Protein AF-A0A9R1FWU2-F1 (afdb_monomer_lite)

Foldseek 3Di:
DDDDDDDDDDDDDDPPPPPPPPPPPLPLDDDQPDPDDPVSLVVNLVSQLVNLVLALCCLQDDPVLSVVLSVLLVQCVDPVNNDDDDVQKDWDDPVRLVVLLVVDRDHLCSVVNVVCVSHADHCNLVVLQVVLVVVLPADDPPCSVSQNSNQSSCCSPRSTHMGGVLVVDPPNDSPPPPPPPPVVVPPVPPDD

pLDDT: mean 72.84, std 20.31, range [34.91, 95.44]

Organism: Triticum aestivum (NCBI:txid4565)

Structure (mmCIF, N/CA/C/O backbone):
data_AF-A0A9R1FWU2-F1
#
_entry.id   AF-A0A9R1FWU2-F1
#
loop_
_atom_site.group_PDB
_atom_site.id
_atom_site.type_symbol
_atom_site.label_atom_id
_atom_site.label_alt_id
_atom_site.label_comp_id
_atom_site.label_asym_id
_atom_site.label_entity_id
_atom_site.label_seq_id
_atom_site.pdbx_PDB_ins_code
_atom_site.Cartn_x
_atom_site.Cartn_y
_atom_site.Cartn_z
_atom_site.occupancy
_atom_site.B_iso_or_equiv
_atom_site.auth_seq_id
_atom_site.auth_comp_id
_atom_site.auth_asym_id
_atom_site.auth_atom_id
_atom_site.pdbx_PDB_model_num
ATOM 1 N N . MET A 1 1 ? 31.701 76.522 -10.403 1.00 39.47 1 MET A N 1
ATOM 2 C CA . MET A 1 1 ? 30.838 75.448 -10.940 1.00 39.47 1 MET A CA 1
ATOM 3 C C . MET A 1 1 ? 30.949 74.309 -9.927 1.00 39.47 1 MET A C 1
ATOM 5 O O . MET A 1 1 ? 32.019 73.732 -9.852 1.00 39.47 1 MET A O 1
ATOM 9 N N . SER A 1 2 ? 30.085 74.158 -8.912 1.00 37.25 2 SER A N 1
ATOM 10 C CA . SER A 1 2 ? 28.625 73.887 -8.937 1.00 37.25 2 SER A CA 1
ATOM 11 C C . SER A 1 2 ? 28.313 72.702 -9.858 1.00 37.25 2 SER A C 1
ATOM 13 O O . SER A 1 2 ? 28.763 72.739 -10.992 1.00 37.25 2 SER A O 1
ATOM 15 N N . ALA A 1 3 ? 27.545 71.670 -9.516 1.00 36.34 3 ALA A N 1
ATOM 16 C CA . ALA A 1 3 ? 26.828 71.276 -8.307 1.00 36.34 3 ALA A CA 1
ATOM 17 C C . ALA A 1 3 ? 26.423 69.790 -8.463 1.00 36.34 3 ALA A C 1
ATOM 19 O O . ALA A 1 3 ? 26.610 69.193 -9.520 1.00 36.34 3 ALA A O 1
ATOM 20 N N . ALA A 1 4 ? 25.868 69.237 -7.388 1.00 44.66 4 ALA A N 1
ATOM 21 C CA . ALA A 1 4 ? 25.348 67.887 -7.222 1.00 44.66 4 ALA A CA 1
ATOM 22 C C . ALA A 1 4 ? 24.351 67.395 -8.290 1.00 44.66 4 ALA A C 1
ATOM 24 O O . ALA A 1 4 ? 23.556 68.165 -8.813 1.00 44.66 4 ALA A O 1
ATOM 25 N N . THR A 1 5 ? 24.336 66.076 -8.486 1.00 44.09 5 THR A N 1
ATOM 26 C CA . THR A 1 5 ? 23.192 65.208 -8.841 1.00 44.09 5 THR A CA 1
ATOM 27 C C . THR A 1 5 ? 23.650 63.797 -8.431 1.00 44.09 5 THR A C 1
ATOM 29 O O . THR A 1 5 ? 24.745 63.391 -8.790 1.00 44.09 5 THR A O 1
ATOM 32 N N . GLY A 1 6 ? 23.013 63.041 -7.542 1.00 39.34 6 GLY A N 1
ATOM 33 C CA . GLY A 1 6 ? 21.590 62.913 -7.280 1.00 39.34 6 GLY A CA 1
ATOM 34 C C . GLY A 1 6 ? 21.176 61.548 -7.815 1.00 39.34 6 GLY A C 1
ATOM 35 O O . GLY A 1 6 ? 20.658 61.481 -8.919 1.00 39.34 6 GLY A O 1
ATOM 36 N N . GLU A 1 7 ? 21.441 60.475 -7.067 1.00 37.94 7 GLU A N 1
ATOM 37 C CA . GLU A 1 7 ? 20.787 59.192 -7.327 1.00 37.94 7 GLU A CA 1
ATOM 38 C C . GLU A 1 7 ? 20.105 58.728 -6.041 1.00 37.94 7 GLU A C 1
ATOM 40 O O . GLU A 1 7 ? 20.725 58.511 -4.997 1.00 37.94 7 GLU A O 1
ATOM 45 N N . GLU A 1 8 ? 18.779 58.747 -6.122 1.00 40.03 8 GLU A N 1
ATOM 46 C CA . GLU A 1 8 ? 17.827 58.502 -5.056 1.00 40.03 8 GLU A CA 1
ATOM 47 C C . GLU A 1 8 ? 17.938 57.082 -4.507 1.00 40.03 8 GLU A C 1
ATOM 49 O O . GLU A 1 8 ? 17.968 56.091 -5.233 1.00 40.03 8 GLU A O 1
ATOM 54 N N . VAL A 1 9 ? 17.877 56.995 -3.181 1.00 51.31 9 VAL A N 1
ATOM 55 C CA . VAL A 1 9 ? 17.500 55.782 -2.461 1.00 51.31 9 VAL A CA 1
ATOM 56 C C . VAL A 1 9 ? 16.024 55.485 -2.766 1.00 51.31 9 VAL A C 1
ATOM 58 O O . VAL A 1 9 ? 15.171 56.293 -2.391 1.00 51.31 9 VAL A O 1
ATOM 61 N N . PRO A 1 10 ? 15.668 54.340 -3.379 1.00 47.94 10 PRO A N 1
ATOM 62 C CA . PRO A 1 10 ? 14.269 53.973 -3.528 1.00 47.94 10 PRO A CA 1
ATOM 63 C C . PRO A 1 10 ? 13.674 53.522 -2.176 1.00 47.94 10 PRO A C 1
ATOM 65 O O . PRO A 1 10 ? 14.359 52.912 -1.347 1.00 47.94 10 PRO A O 1
ATOM 68 N N . PRO A 1 11 ? 12.389 53.827 -1.923 1.00 43.44 11 PRO A N 1
ATOM 69 C CA . PRO A 1 11 ? 11.772 53.742 -0.605 1.00 43.44 11 PRO A CA 1
ATOM 70 C C . PRO A 1 11 ? 11.505 52.307 -0.133 1.00 43.44 11 PRO A C 1
ATOM 72 O O . PRO A 1 11 ? 11.314 51.374 -0.914 1.00 43.44 11 PRO A O 1
ATOM 75 N N . LYS A 1 12 ? 11.401 52.161 1.198 1.00 49.66 12 LYS A N 1
ATOM 76 C CA . LYS A 1 12 ? 10.838 50.990 1.887 1.00 49.66 12 LYS A CA 1
ATOM 77 C C . LYS A 1 12 ? 9.488 50.616 1.267 1.00 49.66 12 LYS A C 1
ATOM 79 O O . LYS A 1 12 ? 8.478 51.265 1.519 1.00 49.66 12 LYS A O 1
ATOM 84 N N . GL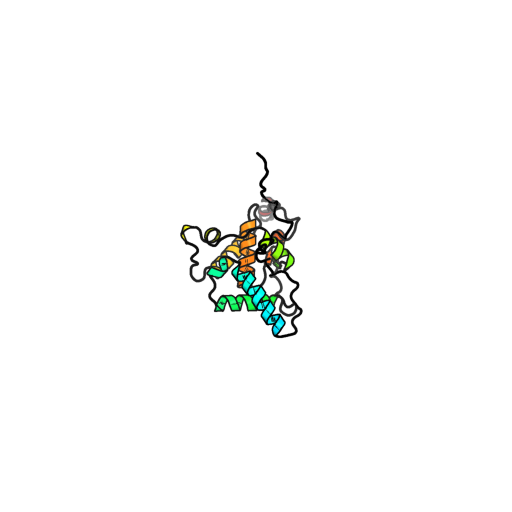Y A 1 13 ? 9.460 49.526 0.512 1.00 37.06 13 GLY A N 1
ATOM 85 C CA . GLY A 1 13 ? 8.238 49.016 -0.090 1.00 37.06 13 GLY A CA 1
ATOM 86 C C . GLY A 1 13 ? 8.378 47.541 -0.408 1.00 37.06 13 GLY A C 1
ATOM 87 O O . GLY A 1 13 ? 8.910 47.187 -1.448 1.00 37.06 13 GLY A O 1
ATOM 88 N N . LYS A 1 14 ? 7.921 46.703 0.531 1.00 42.34 14 LYS A N 1
ATOM 89 C CA . LYS A 1 14 ? 7.525 45.297 0.360 1.00 42.34 14 LYS A CA 1
ATOM 90 C C . LYS A 1 14 ? 8.314 44.563 -0.732 1.00 42.34 14 LYS A C 1
ATOM 92 O O . LYS A 1 14 ? 7.844 44.436 -1.862 1.00 42.34 14 LYS A O 1
ATOM 97 N N . ARG A 1 15 ? 9.461 43.972 -0.361 1.00 40.59 15 ARG A N 1
ATOM 98 C CA . ARG A 1 15 ? 9.894 42.747 -1.043 1.00 40.59 15 ARG A CA 1
ATOM 99 C C . ARG A 1 15 ? 8.690 41.818 -0.977 1.00 40.59 15 ARG A C 1
ATOM 101 O O . ARG A 1 15 ? 8.333 41.356 0.106 1.00 40.59 15 ARG A O 1
ATOM 108 N N . LYS A 1 16 ? 8.010 41.650 -2.114 1.00 40.75 16 LYS A N 1
ATOM 109 C CA . LYS A 1 16 ? 7.101 40.537 -2.328 1.00 40.75 16 LYS A CA 1
ATOM 110 C C . LYS A 1 16 ? 7.952 39.337 -1.962 1.00 40.75 16 LYS A C 1
ATOM 112 O O . LYS A 1 16 ? 8.930 39.057 -2.652 1.00 40.75 16 LYS A O 1
ATOM 117 N N . LEU A 1 17 ? 7.656 38.739 -0.809 1.00 36.62 17 LEU A N 1
ATOM 118 C CA . LEU A 1 17 ? 7.994 37.354 -0.564 1.00 36.62 17 LEU A CA 1
ATOM 119 C C . LEU A 1 17 ? 7.496 36.675 -1.830 1.00 36.62 17 LEU A C 1
ATOM 121 O O . LEU A 1 17 ? 6.286 36.631 -2.064 1.00 36.62 17 LEU A O 1
ATOM 125 N N . ALA A 1 18 ? 8.436 36.324 -2.715 1.00 36.53 18 ALA A N 1
ATOM 126 C CA . ALA A 1 18 ? 8.184 35.340 -3.742 1.00 36.53 18 ALA A CA 1
ATOM 127 C C . ALA A 1 18 ? 7.421 34.266 -2.998 1.00 36.53 18 ALA A C 1
ATOM 129 O O . ALA A 1 18 ? 7.902 33.847 -1.938 1.00 36.53 18 ALA A O 1
ATOM 130 N N . ALA A 1 19 ? 6.185 34.018 -3.447 1.00 40.22 19 ALA A N 1
ATOM 131 C CA . ALA A 1 19 ? 5.326 33.009 -2.874 1.00 40.22 19 ALA A CA 1
ATOM 132 C C . ALA A 1 19 ? 6.253 31.839 -2.600 1.00 40.22 19 ALA A C 1
ATOM 134 O O . ALA A 1 19 ? 6.863 31.302 -3.525 1.00 40.22 19 ALA A O 1
ATOM 135 N N . PHE A 1 20 ? 6.504 31.603 -1.312 1.00 34.91 20 PHE A N 1
ATOM 136 C CA . PHE A 1 20 ? 7.119 30.380 -0.879 1.00 34.91 20 PHE A CA 1
ATOM 137 C C . PHE A 1 20 ? 6.102 29.393 -1.408 1.00 34.91 20 PHE A C 1
ATOM 139 O O . PHE A 1 20 ? 4.992 29.333 -0.880 1.00 34.91 20 PHE A O 1
ATOM 146 N N . GLU A 1 21 ? 6.392 28.809 -2.573 1.00 36.84 21 GLU A N 1
ATOM 147 C CA . GLU A 1 21 ? 5.713 27.625 -3.041 1.00 36.84 21 GLU A CA 1
ATOM 148 C C . GLU A 1 21 ? 5.924 26.680 -1.876 1.00 36.84 21 GLU A C 1
ATOM 150 O O . GLU A 1 21 ? 7.005 26.114 -1.689 1.00 36.84 21 GLU A O 1
ATOM 155 N N . GLU A 1 22 ? 4.935 26.674 -0.978 1.00 36.47 22 GLU A N 1
ATOM 156 C CA . GLU A 1 22 ? 4.796 25.689 0.059 1.00 36.47 22 GLU A CA 1
ATOM 157 C C . GLU A 1 22 ? 4.821 24.401 -0.733 1.00 36.47 22 GLU A C 1
ATOM 159 O O . GLU A 1 22 ? 3.844 24.031 -1.386 1.00 36.47 22 GLU A O 1
ATOM 164 N N . LYS A 1 23 ? 6.002 23.772 -0.748 1.00 35.00 23 LYS A N 1
ATOM 165 C CA . LYS A 1 23 ? 6.176 22.387 -1.153 1.00 35.00 23 LYS A CA 1
ATOM 166 C C . LYS A 1 23 ? 4.949 21.671 -0.610 1.00 35.00 23 LYS A C 1
ATOM 168 O O . LYS A 1 23 ? 4.710 21.843 0.591 1.00 35.00 23 LYS A O 1
ATOM 173 N N . PRO A 1 24 ? 4.162 20.973 -1.447 1.00 39.34 24 PRO A N 1
ATOM 174 C CA . PRO A 1 24 ? 2.887 20.425 -1.022 1.00 39.34 24 PRO A CA 1
ATOM 175 C C . PRO A 1 24 ? 3.131 19.667 0.274 1.00 39.34 24 PRO A C 1
ATOM 177 O O . PRO A 1 24 ? 3.841 18.660 0.301 1.00 39.34 24 PRO A O 1
ATOM 180 N N . ARG A 1 25 ? 2.642 20.232 1.384 1.00 41.50 25 ARG A N 1
ATOM 181 C CA . ARG A 1 25 ? 2.679 19.553 2.668 1.00 41.50 25 ARG A CA 1
ATOM 182 C C . ARG A 1 25 ? 1.903 18.275 2.416 1.00 41.50 25 ARG A C 1
ATOM 184 O O . ARG A 1 25 ? 0.790 18.307 1.904 1.00 41.50 25 ARG A O 1
ATOM 191 N N . TRP A 1 26 ? 2.538 17.142 2.661 1.00 37.50 26 TRP A N 1
ATOM 192 C CA . TRP A 1 26 ? 1.954 15.834 2.421 1.00 37.50 26 TRP A CA 1
ATOM 193 C C . TRP A 1 26 ? 0.732 15.662 3.351 1.00 37.50 26 TRP A C 1
ATOM 195 O O . TRP A 1 26 ? 0.856 15.188 4.476 1.00 37.50 26 TRP A O 1
ATOM 205 N N . HIS A 1 27 ? -0.452 16.109 2.909 1.00 47.75 27 HIS A N 1
ATOM 206 C CA . HIS A 1 27 ? -1.698 16.228 3.691 1.00 47.75 27 HIS A CA 1
ATOM 207 C C . HIS A 1 27 ? -2.495 14.920 3.782 1.00 47.75 27 HIS A C 1
ATOM 209 O O . HIS A 1 27 ? -3.722 14.910 3.844 1.00 47.75 27 HIS A O 1
ATOM 215 N N . TRP A 1 28 ? -1.814 13.784 3.837 1.00 43.12 28 TRP A N 1
ATOM 216 C CA . TRP A 1 28 ? -2.465 12.522 4.191 1.00 43.12 28 TRP A CA 1
ATOM 217 C C . TRP A 1 28 ? -2.825 12.465 5.692 1.00 43.12 28 TRP A C 1
ATOM 219 O O . TRP A 1 28 ? -3.416 11.494 6.166 1.00 43.12 28 TRP A O 1
ATOM 229 N N . ALA A 1 29 ? -2.423 13.499 6.448 1.00 41.91 29 ALA A N 1
ATOM 230 C CA . ALA A 1 29 ? -2.260 13.463 7.888 1.00 41.91 29 ALA A CA 1
ATOM 231 C C . ALA A 1 29 ? -3.234 14.303 8.729 1.00 41.91 29 ALA A C 1
ATOM 233 O O . ALA A 1 29 ? -3.171 14.224 9.959 1.00 41.91 29 ALA A O 1
ATOM 234 N N . ASP A 1 30 ? -4.142 15.061 8.118 1.00 50.75 30 ASP A N 1
ATOM 235 C CA . ASP A 1 30 ? -5.214 15.677 8.902 1.00 50.75 30 ASP A CA 1
ATOM 236 C C . ASP A 1 30 ? -6.073 14.571 9.537 1.00 50.75 30 ASP A C 1
ATOM 238 O O . ASP A 1 30 ? -6.239 13.507 8.924 1.00 50.75 30 ASP A O 1
ATOM 242 N N . PRO A 1 31 ? -6.589 14.762 10.768 1.00 49.91 31 PRO A N 1
ATOM 243 C CA . PRO A 1 31 ? -7.548 13.827 11.335 1.00 49.91 31 PRO A CA 1
ATOM 244 C C . PRO A 1 31 ? -8.661 13.625 10.311 1.00 49.91 31 PRO A C 1
ATOM 246 O O . PRO A 1 31 ? -9.239 14.595 9.816 1.00 49.91 31 PRO A O 1
ATOM 249 N N . LEU A 1 32 ? -8.894 12.362 9.952 1.00 52.62 32 LEU A N 1
ATOM 250 C CA . LEU A 1 32 ? -9.936 12.003 9.005 1.00 52.62 32 LEU A CA 1
ATOM 251 C C . LEU A 1 32 ? -11.246 12.633 9.498 1.00 52.62 32 LEU A C 1
ATOM 253 O O . LEU A 1 32 ? -11.612 12.399 10.657 1.00 52.62 32 LEU A O 1
ATOM 257 N N . PRO A 1 33 ? -11.920 13.468 8.687 1.00 48.56 33 PRO A N 1
ATOM 258 C CA . PRO A 1 33 ? -13.223 13.982 9.071 1.00 48.56 33 PRO A CA 1
ATOM 259 C C . PRO A 1 33 ? -14.148 12.792 9.346 1.00 48.56 33 PRO A C 1
ATOM 261 O O . PRO A 1 33 ? -14.068 11.758 8.679 1.00 48.56 33 PRO A O 1
ATOM 264 N N . LYS A 1 34 ? -14.973 12.906 10.392 1.00 51.75 34 LYS A N 1
ATOM 265 C CA . LYS A 1 34 ? -15.926 11.852 10.759 1.00 51.75 34 LYS A CA 1
ATOM 266 C C . LYS A 1 34 ? -16.840 11.597 9.552 1.00 51.75 34 LYS A C 1
ATOM 268 O O . LYS A 1 34 ? -17.399 12.564 9.050 1.00 51.75 34 LYS A O 1
ATOM 273 N N . PRO A 1 35 ? -17.017 10.349 9.090 1.00 45.38 35 PRO A N 1
ATOM 274 C CA . PRO A 1 35 ? -17.835 10.085 7.914 1.00 45.38 35 PRO A CA 1
ATOM 275 C C . PRO A 1 35 ? -19.299 10.423 8.220 1.00 45.38 35 PRO A C 1
ATOM 277 O O . PRO A 1 35 ? -19.900 9.839 9.123 1.00 45.38 35 PRO A O 1
ATOM 280 N N . GLY A 1 36 ? -19.862 11.384 7.487 1.00 50.31 36 GLY A N 1
ATOM 281 C CA . GLY A 1 36 ? -21.256 11.796 7.673 1.00 50.31 36 GLY A CA 1
ATOM 282 C C . GLY A 1 36 ? -21.882 12.570 6.514 1.00 50.31 36 GLY A C 1
ATOM 283 O O . GLY A 1 36 ? -23.108 12.623 6.428 1.00 50.31 36 GLY A O 1
ATOM 284 N N . THR A 1 37 ? -21.092 13.128 5.590 1.00 53.41 37 THR A N 1
ATOM 285 C CA . THR A 1 37 ? -21.616 13.818 4.401 1.00 53.41 37 THR A CA 1
ATOM 286 C C . THR A 1 37 ? -20.838 13.450 3.132 1.00 53.41 37 THR A C 1
ATOM 288 O O . THR A 1 37 ? -19.621 13.294 3.151 1.00 53.41 37 THR A O 1
ATOM 291 N N . THR A 1 38 ? -21.528 13.325 1.990 1.00 60.53 38 THR A N 1
ATOM 292 C CA . THR A 1 38 ? -20.948 12.933 0.681 1.00 60.53 38 THR A CA 1
ATOM 293 C C . THR A 1 38 ? -19.766 13.802 0.229 1.00 60.53 38 THR A C 1
ATOM 295 O O . THR A 1 38 ? -18.950 13.370 -0.584 1.00 60.53 38 THR A O 1
ATOM 298 N N . THR A 1 39 ? -19.666 15.025 0.749 1.00 66.69 39 THR A N 1
ATOM 299 C CA . THR A 1 39 ? -18.580 15.970 0.465 1.00 66.69 39 THR A CA 1
ATOM 300 C C . THR A 1 39 ? -17.291 15.608 1.209 1.00 66.69 39 THR A C 1
ATOM 302 O O . THR A 1 39 ? -16.218 15.665 0.613 1.00 66.69 39 THR A O 1
ATOM 305 N N . GLU A 1 40 ? -17.379 15.169 2.468 1.00 71.62 40 GLU A N 1
ATOM 306 C CA . GLU A 1 40 ? -16.216 14.760 3.274 1.00 71.62 40 GLU A CA 1
ATOM 307 C C . GLU A 1 40 ? -15.559 13.498 2.708 1.00 71.62 40 GLU A C 1
ATOM 309 O O . GLU A 1 40 ? -14.336 13.436 2.592 1.00 71.62 40 GLU A O 1
ATOM 314 N N . ASP A 1 41 ? -16.362 12.531 2.259 1.00 74.12 41 ASP A N 1
ATOM 315 C CA . ASP A 1 41 ? -15.861 11.318 1.604 1.00 74.12 41 ASP A CA 1
ATOM 316 C C . ASP A 1 41 ? -15.154 11.643 0.277 1.00 74.12 41 ASP A C 1
ATOM 318 O O . ASP A 1 41 ? -14.127 11.047 -0.056 1.00 74.12 41 ASP A O 1
ATOM 322 N N . ALA A 1 42 ? -15.659 12.621 -0.481 1.00 84.62 42 ALA A N 1
ATOM 323 C CA . ALA A 1 42 ? -15.027 13.068 -1.719 1.00 84.62 42 ALA A CA 1
ATOM 324 C C . ALA A 1 42 ? -13.693 13.790 -1.461 1.00 84.62 42 ALA A C 1
ATOM 326 O O . ALA A 1 42 ? -12.724 13.591 -2.199 1.00 84.62 42 ALA A O 1
ATOM 327 N N . GLU A 1 43 ? -13.615 14.612 -0.413 1.00 88.12 43 GLU A N 1
ATOM 328 C CA . GLU A 1 43 ? -12.359 15.230 0.015 1.00 88.12 43 GLU A CA 1
ATOM 329 C C . GLU A 1 43 ? -11.354 14.193 0.510 1.00 88.12 43 GLU A C 1
ATOM 331 O O . GLU A 1 43 ? -10.181 14.248 0.135 1.00 88.12 43 GLU A O 1
ATOM 336 N N . LEU A 1 44 ? -11.809 13.217 1.295 1.00 85.31 44 LEU A N 1
ATOM 337 C CA . LEU A 1 44 ? -10.977 12.125 1.774 1.00 85.31 44 LEU A CA 1
ATOM 338 C C . LEU A 1 44 ? -10.400 11.314 0.608 1.00 85.31 44 LEU A C 1
ATOM 340 O O . LEU A 1 44 ? -9.188 11.109 0.541 1.00 85.31 44 LEU A O 1
ATOM 344 N N . ARG A 1 45 ? -11.238 10.932 -0.363 1.00 91.69 45 ARG A N 1
ATOM 345 C CA . ARG A 1 45 ? -10.793 10.263 -1.598 1.00 91.69 45 ARG A CA 1
ATOM 346 C C . ARG A 1 45 ? -9.704 11.055 -2.310 1.00 91.69 45 ARG A C 1
ATOM 348 O O . ARG A 1 45 ? -8.679 10.485 -2.675 1.00 91.69 45 ARG A O 1
ATOM 355 N N . LYS A 1 46 ? -9.890 12.370 -2.474 1.00 91.12 46 LYS A N 1
ATOM 356 C CA . LYS A 1 46 ? -8.887 13.244 -3.105 1.00 91.12 46 LYS A CA 1
ATOM 357 C C . LYS A 1 46 ? -7.568 13.253 -2.335 1.00 91.12 46 LYS A C 1
ATOM 359 O O . LYS A 1 46 ? -6.515 13.155 -2.961 1.00 91.12 46 LYS A O 1
ATOM 364 N N . ARG A 1 47 ? -7.611 13.337 -1.001 1.00 88.88 47 ARG A N 1
ATOM 365 C CA . ARG A 1 47 ? -6.406 13.327 -0.152 1.00 88.88 47 ARG A CA 1
ATOM 366 C C . ARG A 1 47 ? -5.664 11.996 -0.241 1.00 88.88 47 ARG A C 1
ATOM 368 O O . ARG A 1 47 ? -4.452 11.999 -0.433 1.00 88.88 47 ARG A O 1
ATOM 375 N N . ILE A 1 48 ? -6.380 10.872 -0.172 1.00 90.75 48 ILE A N 1
ATOM 376 C CA . ILE A 1 48 ? -5.787 9.533 -0.310 1.00 90.75 48 ILE A CA 1
ATOM 377 C C . ILE A 1 48 ? -5.166 9.372 -1.696 1.00 90.75 48 ILE A C 1
ATOM 379 O O . ILE A 1 48 ? -4.017 8.956 -1.803 1.00 90.75 48 ILE A O 1
ATOM 383 N N . LYS A 1 49 ? -5.884 9.761 -2.755 1.00 93.19 49 LYS A N 1
ATOM 384 C CA . LYS A 1 49 ? -5.371 9.698 -4.126 1.00 93.19 49 LYS A CA 1
ATOM 385 C C . LYS A 1 49 ? -4.089 10.508 -4.292 1.00 93.19 49 LYS A C 1
ATOM 387 O O . LYS A 1 49 ? -3.129 10.009 -4.865 1.00 93.19 49 LYS A O 1
ATOM 392 N N . ALA A 1 50 ? -4.050 11.733 -3.768 1.00 91.69 50 ALA A N 1
ATOM 393 C CA . ALA A 1 50 ? -2.855 12.571 -3.810 1.00 91.69 50 ALA A CA 1
ATOM 394 C C . ALA A 1 50 ? -1.677 11.943 -3.046 1.00 91.69 50 ALA A C 1
ATOM 396 O O . ALA A 1 50 ? -0.546 11.999 -3.518 1.00 91.69 50 ALA A O 1
ATOM 397 N N . ALA A 1 51 ? -1.942 11.314 -1.897 1.00 88.81 51 ALA A N 1
ATOM 398 C CA . ALA A 1 51 ? -0.921 10.615 -1.123 1.00 88.81 51 ALA A CA 1
ATOM 399 C C . ALA A 1 51 ? -0.365 9.397 -1.872 1.00 88.81 51 ALA A C 1
ATOM 401 O O . ALA A 1 51 ? 0.850 9.256 -1.983 1.00 88.81 51 ALA A O 1
ATOM 402 N N . LEU A 1 52 ? -1.244 8.563 -2.440 1.00 91.88 52 LEU A N 1
ATOM 403 C CA . LEU A 1 52 ? -0.844 7.402 -3.233 1.00 91.88 52 LEU A CA 1
ATOM 404 C C . LEU A 1 52 ? -0.054 7.820 -4.471 1.00 91.88 52 LEU A C 1
ATOM 406 O O . LEU A 1 52 ? 0.979 7.231 -4.744 1.00 91.88 52 LEU A O 1
ATOM 410 N N . LEU A 1 53 ? -0.458 8.871 -5.186 1.00 91.69 53 LEU A N 1
ATOM 411 C CA . LEU A 1 53 ? 0.311 9.385 -6.329 1.00 91.69 53 LEU A CA 1
ATOM 412 C C . LEU A 1 53 ? 1.716 9.885 -5.951 1.00 91.69 53 LEU A C 1
ATOM 414 O O . LEU A 1 53 ? 2.564 10.021 -6.826 1.00 91.69 53 LEU A O 1
ATOM 418 N N . GLY A 1 54 ? 1.973 10.134 -4.665 1.00 88.38 54 GLY A N 1
ATOM 419 C CA . GLY A 1 54 ? 3.309 10.390 -4.134 1.00 88.38 54 GLY A CA 1
ATOM 420 C C . GLY A 1 54 ? 4.214 9.164 -4.062 1.00 88.38 54 GLY A C 1
ATOM 421 O O . GLY A 1 54 ? 5.426 9.312 -3.930 1.00 88.38 54 GLY A O 1
ATOM 422 N N . PHE A 1 55 ? 3.638 7.965 -4.109 1.00 91.06 55 PHE A N 1
ATOM 423 C CA . PHE A 1 55 ? 4.378 6.715 -4.053 1.00 91.06 55 PHE A CA 1
ATOM 424 C C . PHE A 1 55 ? 4.914 6.374 -5.445 1.00 91.06 55 PHE A C 1
ATOM 426 O O . PHE A 1 55 ? 4.138 6.370 -6.405 1.00 91.06 55 PHE A O 1
ATOM 433 N N . PRO A 1 56 ? 6.208 6.043 -5.585 1.00 89.62 56 PRO A N 1
ATOM 434 C CA . PRO A 1 56 ? 6.759 5.606 -6.867 1.00 89.62 56 PRO A CA 1
ATOM 435 C C . PRO A 1 56 ? 6.045 4.354 -7.408 1.00 89.62 56 PRO A C 1
ATOM 437 O O . PRO A 1 56 ? 5.846 4.234 -8.615 1.00 89.62 56 PRO A O 1
ATOM 440 N N . GLU A 1 57 ? 5.577 3.462 -6.529 1.00 91.94 57 GLU A N 1
ATOM 441 C CA . GLU A 1 57 ? 4.864 2.229 -6.886 1.00 91.94 57 GLU A CA 1
ATOM 442 C C . GLU A 1 57 ? 3.512 2.492 -7.565 1.00 91.94 57 GLU A C 1
ATOM 444 O O . GLU A 1 57 ? 2.977 1.615 -8.243 1.00 91.94 57 GLU A O 1
ATOM 449 N N . SER A 1 58 ? 2.962 3.705 -7.447 1.00 89.50 58 SER A N 1
ATOM 450 C CA . SER A 1 58 ? 1.713 4.075 -8.118 1.00 89.50 58 SER A CA 1
ATOM 451 C C . SER A 1 58 ? 1.814 4.066 -9.638 1.00 89.50 58 SER A C 1
ATOM 453 O O . SER A 1 58 ? 0.790 3.913 -10.300 1.00 89.50 58 SER A O 1
ATOM 455 N N . GLY A 1 59 ? 3.025 4.148 -10.201 1.00 88.31 59 GLY A N 1
ATOM 456 C CA . GLY A 1 59 ? 3.251 3.939 -11.633 1.00 88.31 59 GLY A CA 1
ATOM 457 C C . GLY A 1 59 ? 2.899 2.524 -12.114 1.00 88.31 59 GLY A C 1
ATOM 458 O O . GLY A 1 59 ? 2.636 2.333 -13.298 1.00 88.31 59 GLY A O 1
ATOM 459 N N . ALA A 1 60 ? 2.840 1.540 -11.210 1.00 91.81 60 ALA A N 1
ATOM 460 C CA . ALA A 1 60 ? 2.435 0.169 -11.522 1.00 91.81 60 ALA A CA 1
ATOM 461 C C . ALA A 1 60 ? 0.911 -0.051 -11.480 1.00 91.81 60 ALA A C 1
ATOM 463 O O . ALA A 1 60 ? 0.440 -1.132 -11.840 1.00 91.81 60 ALA A O 1
ATOM 464 N N . LEU A 1 61 ? 0.138 0.930 -11.001 1.00 92.38 61 LEU A N 1
ATOM 465 C CA . LEU A 1 61 ? -1.313 0.826 -10.866 1.00 92.38 61 LEU A CA 1
ATOM 466 C C . LEU A 1 61 ? -2.014 1.358 -12.117 1.00 92.38 61 LEU A C 1
ATOM 468 O O . LEU A 1 61 ? -1.805 2.493 -12.540 1.00 92.38 61 LEU A O 1
ATOM 472 N N . SER A 1 62 ? -2.943 0.571 -12.659 1.00 93.00 62 SER A N 1
ATOM 473 C CA . SER A 1 62 ? -3.974 1.111 -13.552 1.00 93.00 62 SER A CA 1
ATOM 474 C C . SER A 1 62 ? -4.916 2.057 -12.795 1.00 93.00 62 SER A C 1
ATOM 476 O O . SER A 1 62 ? -5.015 2.017 -11.565 1.00 93.00 62 SER A O 1
ATOM 478 N N . ALA A 1 63 ? -5.669 2.881 -13.530 1.00 93.00 63 ALA A N 1
ATOM 479 C CA . ALA A 1 63 ? -6.654 3.784 -12.932 1.00 93.00 63 ALA A CA 1
ATOM 480 C C . ALA A 1 63 ? -7.689 3.035 -12.070 1.00 93.00 63 ALA A C 1
ATOM 482 O O . ALA A 1 63 ? -8.019 3.488 -10.978 1.00 93.00 63 ALA A O 1
ATOM 483 N N . GLU A 1 64 ? -8.144 1.862 -12.516 1.00 93.69 64 GLU A N 1
ATOM 484 C CA . GLU A 1 64 ? -9.076 1.018 -11.758 1.00 93.69 64 GLU A CA 1
ATOM 485 C C . GLU A 1 64 ? -8.441 0.488 -10.467 1.00 93.69 64 GLU A C 1
ATOM 487 O O . GLU A 1 64 ? -9.049 0.542 -9.399 1.00 93.69 64 GLU A O 1
ATOM 492 N N . GLN A 1 65 ? -7.191 0.023 -10.532 1.00 94.69 65 GLN A N 1
ATOM 493 C CA . GLN A 1 65 ? -6.480 -0.469 -9.350 1.00 94.69 65 GLN A CA 1
ATOM 494 C C . GLN A 1 65 ? -6.191 0.644 -8.336 1.00 94.69 65 GLN A C 1
ATOM 496 O O . GLN A 1 65 ? -6.215 0.381 -7.134 1.00 94.69 65 GLN A O 1
ATOM 501 N N . MET A 1 66 ? -5.959 1.875 -8.800 1.00 95.44 66 MET A N 1
ATOM 502 C CA . MET A 1 66 ? -5.819 3.050 -7.939 1.00 95.44 66 MET A CA 1
ATOM 503 C C . MET A 1 66 ? -7.114 3.336 -7.169 1.00 95.44 66 MET A C 1
ATOM 505 O O . MET A 1 66 ? -7.077 3.503 -5.952 1.00 95.44 66 MET A O 1
ATOM 509 N N . GLU A 1 67 ? -8.266 3.351 -7.844 1.00 95.06 67 GLU A N 1
ATOM 510 C CA . GLU A 1 67 ? -9.556 3.569 -7.173 1.00 95.06 67 GLU A CA 1
ATOM 511 C C . GLU A 1 67 ? -9.874 2.440 -6.178 1.00 95.06 67 GLU A C 1
ATOM 513 O O . GLU A 1 67 ? -10.304 2.711 -5.056 1.00 95.06 67 GLU A O 1
ATOM 518 N N . LEU A 1 68 ? -9.544 1.187 -6.514 1.00 95.25 68 LEU A N 1
ATOM 519 C CA . LEU A 1 68 ? -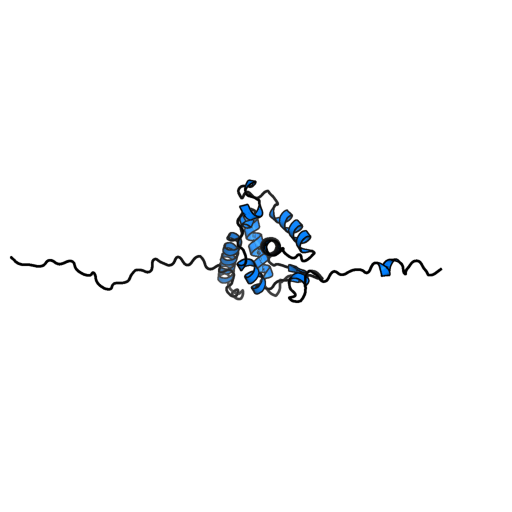9.663 0.062 -5.580 1.00 95.25 68 LEU A CA 1
ATOM 520 C C . LEU A 1 68 ? -8.760 0.214 -4.347 1.00 95.25 68 LEU A C 1
ATOM 522 O O . LEU A 1 68 ? -9.173 -0.138 -3.241 1.00 95.25 68 LEU A O 1
ATOM 526 N N . ALA A 1 69 ? -7.536 0.722 -4.506 1.00 95.25 69 ALA A N 1
ATOM 527 C CA . ALA A 1 69 ? -6.650 0.999 -3.376 1.00 95.25 69 ALA A CA 1
ATOM 528 C C . ALA A 1 69 ? -7.238 2.091 -2.465 1.00 95.25 69 ALA A C 1
ATOM 530 O O . ALA A 1 69 ? -7.257 1.932 -1.243 1.00 95.25 69 ALA A O 1
ATOM 531 N N . ILE A 1 70 ? -7.800 3.157 -3.048 1.00 94.12 70 ILE A N 1
ATOM 532 C CA . ILE A 1 70 ? -8.488 4.222 -2.302 1.00 94.12 70 ILE A CA 1
ATOM 533 C C . ILE A 1 70 ? -9.675 3.654 -1.514 1.00 94.12 70 ILE A C 1
ATOM 535 O O . ILE A 1 70 ? -9.800 3.924 -0.318 1.00 94.12 70 ILE A O 1
ATOM 539 N N . ASP A 1 71 ? -10.518 2.838 -2.151 1.00 93.69 71 ASP A N 1
ATOM 540 C CA . ASP A 1 71 ? -11.670 2.204 -1.503 1.00 93.69 71 ASP A CA 1
ATOM 541 C C . ASP A 1 71 ? -11.258 1.339 -0.308 1.00 93.69 71 ASP A C 1
ATOM 543 O O . ASP A 1 71 ? -11.890 1.405 0.751 1.00 93.69 71 ASP A O 1
ATOM 547 N N . ARG A 1 72 ? -10.171 0.565 -0.443 1.00 93.44 72 ARG A N 1
ATOM 548 C CA . ARG A 1 72 ? -9.617 -0.240 0.657 1.00 93.44 72 ARG A CA 1
ATOM 549 C C . ARG A 1 72 ? -9.160 0.634 1.816 1.00 93.44 72 ARG A C 1
ATOM 551 O O . ARG A 1 72 ? -9.542 0.358 2.947 1.00 93.44 72 ARG A O 1
ATOM 558 N N . ILE A 1 73 ? -8.407 1.702 1.554 1.00 91.94 73 ILE A N 1
ATOM 559 C CA . ILE A 1 73 ? -7.922 2.612 2.604 1.00 91.94 73 ILE A CA 1
ATOM 560 C C . ILE A 1 73 ? -9.097 3.266 3.340 1.00 91.94 73 ILE A C 1
ATOM 562 O O . ILE A 1 73 ? -9.109 3.313 4.569 1.00 91.94 73 ILE A O 1
ATOM 566 N N . ILE A 1 74 ? -10.120 3.723 2.611 1.00 89.88 74 ILE A N 1
ATOM 567 C CA . ILE A 1 74 ? -11.322 4.310 3.223 1.00 89.88 74 ILE A CA 1
ATOM 568 C C . ILE A 1 74 ? -12.040 3.278 4.087 1.00 89.88 74 ILE A C 1
ATOM 570 O O . ILE A 1 74 ? -12.382 3.570 5.233 1.00 89.88 74 ILE A O 1
ATOM 574 N N . LYS A 1 75 ? -12.245 2.065 3.570 1.00 89.25 75 LYS A N 1
ATOM 575 C CA . LYS A 1 75 ? -12.859 0.973 4.330 1.00 89.25 75 LYS A CA 1
ATOM 576 C C . LYS A 1 75 ? -12.063 0.670 5.601 1.00 89.25 75 LYS A C 1
ATOM 578 O O . LYS A 1 75 ? -12.637 0.540 6.673 1.00 89.25 75 LYS A O 1
ATOM 583 N N . GLU A 1 76 ? -10.746 0.614 5.512 1.00 88.12 76 GLU A N 1
ATOM 584 C CA . GLU A 1 76 ? -9.873 0.276 6.638 1.00 88.12 76 GLU A CA 1
ATOM 585 C C . GLU A 1 76 ? -9.690 1.412 7.649 1.00 88.12 76 GLU A C 1
ATOM 587 O O . GLU A 1 76 ? -9.236 1.179 8.772 1.00 88.12 76 GLU A O 1
ATOM 592 N N . SER A 1 77 ? -10.068 2.636 7.280 1.00 83.44 77 SER A N 1
ATOM 593 C CA . SER A 1 77 ? -10.074 3.788 8.182 1.00 83.44 77 SER A CA 1
ATOM 594 C C . SER A 1 77 ? -11.248 3.800 9.165 1.00 83.44 77 SER A C 1
ATOM 596 O O . SER A 1 77 ? -11.181 4.450 10.211 1.00 83.44 77 SER A O 1
ATOM 598 N N . LYS A 1 78 ? -12.314 3.069 8.837 1.00 81.88 78 LYS A N 1
ATOM 599 C CA . LYS A 1 78 ? -13.544 2.994 9.617 1.00 81.88 78 LYS A CA 1
ATOM 600 C C . LYS A 1 78 ? -13.415 1.935 10.721 1.00 81.88 78 LYS A C 1
ATOM 602 O O . LYS A 1 78 ? -13.099 0.786 10.401 1.00 81.88 78 LYS A O 1
ATOM 607 N N . PRO A 1 79 ? -13.655 2.269 12.006 1.00 79.25 79 PRO A N 1
ATOM 608 C CA . PRO A 1 79 ? -13.522 1.321 13.116 1.00 79.25 79 PRO A CA 1
ATOM 609 C C . PRO A 1 79 ? -14.324 0.027 12.931 1.00 79.25 79 PRO A C 1
ATOM 611 O O . PRO A 1 79 ? -13.851 -1.043 13.299 1.00 79.25 79 PRO A O 1
ATOM 614 N N . GLU A 1 80 ? -15.510 0.123 12.334 1.00 81.88 80 GLU A N 1
ATOM 615 C CA . GLU A 1 80 ? -16.444 -0.981 12.106 1.00 81.88 80 GLU A CA 1
ATOM 616 C C . GLU A 1 80 ? -15.977 -1.999 11.057 1.00 81.88 80 GLU A C 1
ATOM 618 O O . GLU A 1 80 ? -16.395 -3.153 11.092 1.00 81.88 80 GLU A O 1
ATOM 623 N N . THR A 1 81 ? -15.114 -1.588 10.126 1.00 80.50 81 THR A N 1
ATOM 624 C CA . THR A 1 81 ? -14.608 -2.440 9.037 1.00 80.50 81 THR A CA 1
ATOM 625 C C . THR A 1 81 ? -13.104 -2.655 9.109 1.00 80.50 81 THR A C 1
ATOM 627 O O . THR A 1 81 ? -12.521 -3.205 8.177 1.00 80.50 81 THR A O 1
ATOM 630 N N . LYS A 1 82 ? -12.480 -2.234 10.212 1.00 81.38 82 LYS A N 1
ATOM 631 C CA . LYS A 1 82 ? -11.050 -2.371 10.448 1.00 81.38 82 LYS A CA 1
ATOM 632 C C . LYS A 1 82 ? -10.678 -3.848 10.577 1.00 81.38 82 LYS A C 1
ATOM 634 O O . LYS A 1 82 ? -11.093 -4.515 11.524 1.00 81.38 82 LYS A O 1
ATOM 639 N N . SER A 1 83 ? -9.854 -4.340 9.656 1.00 83.00 83 SER A N 1
ATOM 640 C CA . SER A 1 83 ? -9.336 -5.710 9.710 1.00 83.00 83 SER A CA 1
ATOM 641 C C . SER A 1 83 ? -8.496 -5.960 10.970 1.00 83.00 83 SER A C 1
ATOM 643 O O . SER A 1 83 ? -7.691 -5.112 11.383 1.00 83.00 83 SER A O 1
ATOM 645 N N . VAL A 1 84 ? -8.680 -7.142 11.565 1.00 84.25 84 VAL A N 1
ATOM 646 C CA . VAL A 1 84 ? -7.870 -7.654 12.681 1.00 84.25 84 VAL A CA 1
ATOM 647 C C . VAL A 1 84 ? -6.556 -8.194 12.117 1.00 84.25 84 VAL A C 1
ATOM 649 O O . VAL A 1 84 ? -6.566 -8.873 11.093 1.00 84.25 84 VAL A O 1
ATOM 652 N N . ALA A 1 85 ? -5.435 -7.872 12.767 1.00 83.31 85 ALA A N 1
ATOM 653 C CA . ALA A 1 85 ? -4.127 -8.375 12.355 1.00 83.31 85 ALA A CA 1
ATOM 654 C C . ALA A 1 85 ? -4.073 -9.906 12.463 1.00 83.31 85 ALA A C 1
ATOM 656 O O . ALA A 1 85 ? -4.710 -10.499 13.339 1.00 83.31 85 ALA A O 1
ATOM 657 N N . ALA A 1 86 ? -3.304 -10.544 11.580 1.00 82.44 86 ALA A N 1
ATOM 658 C CA . ALA A 1 86 ? -3.069 -11.981 11.674 1.00 82.44 86 ALA A CA 1
ATOM 659 C C . ALA A 1 86 ? -2.392 -12.349 13.015 1.00 82.44 86 ALA A C 1
ATOM 661 O O . ALA A 1 86 ? -1.686 -11.518 13.592 1.00 82.44 86 ALA A O 1
ATOM 662 N N . PRO A 1 87 ? -2.566 -13.584 13.526 1.00 82.69 87 PRO A N 1
ATOM 663 C CA . PRO A 1 87 ? -1.867 -14.032 14.731 1.00 82.69 87 PRO A CA 1
ATOM 664 C C . PRO A 1 87 ? -0.350 -13.796 14.639 1.00 82.69 87 PRO A C 1
ATOM 666 O O . PRO A 1 87 ? 0.270 -14.154 13.639 1.00 82.69 87 PRO A O 1
ATOM 669 N N . GLY A 1 88 ? 0.237 -13.180 15.670 1.00 83.81 88 GLY A N 1
ATOM 670 C CA . GLY A 1 88 ? 1.663 -12.817 15.706 1.00 83.81 88 GLY A CA 1
ATOM 671 C C . GLY A 1 88 ? 2.039 -11.552 14.918 1.00 83.81 88 GLY A C 1
ATOM 672 O O . GLY A 1 88 ? 3.212 -11.182 14.883 1.00 83.81 88 GLY A O 1
ATOM 673 N N . MET A 1 89 ? 1.065 -10.874 14.301 1.00 87.88 89 MET A N 1
ATOM 674 C CA . MET A 1 89 ? 1.257 -9.607 13.599 1.00 87.88 89 MET A CA 1
ATOM 675 C C . MET A 1 89 ? 0.608 -8.454 14.368 1.00 87.88 89 MET A C 1
ATOM 677 O O . MET A 1 89 ? -0.471 -8.570 14.947 1.00 87.88 89 MET A O 1
ATOM 681 N N . VAL A 1 90 ? 1.252 -7.298 14.313 1.00 88.12 90 VAL A N 1
ATOM 682 C CA . VAL A 1 90 ? 0.787 -6.027 14.847 1.00 88.12 90 VAL A CA 1
ATOM 683 C C . VAL A 1 90 ? 0.499 -5.094 13.682 1.00 88.12 90 VAL A C 1
ATOM 685 O O . VAL A 1 90 ? 1.364 -4.774 12.863 1.00 88.12 90 VAL A O 1
ATOM 688 N N . ARG A 1 91 ? -0.744 -4.619 13.621 1.00 89.75 91 ARG A N 1
ATOM 689 C CA . ARG A 1 91 ? -1.144 -3.577 12.679 1.00 89.75 91 ARG A CA 1
ATOM 690 C C . ARG A 1 91 ? -0.614 -2.227 13.145 1.00 89.75 91 ARG A C 1
ATOM 692 O O . ARG A 1 91 ? -0.917 -1.788 14.256 1.00 89.75 91 ARG A O 1
ATOM 699 N N . LEU A 1 92 ? 0.105 -1.535 12.267 1.00 87.75 92 LEU A N 1
ATOM 700 C CA . LEU A 1 92 ? 0.581 -0.188 12.550 1.00 87.75 92 LEU A CA 1
ATOM 701 C C . LEU A 1 92 ? -0.590 0.791 12.650 1.00 87.75 92 LEU A C 1
ATOM 703 O O . LEU A 1 92 ? -1.552 0.752 11.875 1.00 87.75 92 LEU A O 1
ATOM 707 N N . ARG A 1 93 ? -0.489 1.713 13.607 1.00 85.50 93 ARG A N 1
ATOM 708 C CA . ARG A 1 93 ? -1.362 2.887 13.669 1.00 85.50 93 ARG A CA 1
ATOM 709 C C . ARG A 1 93 ? -1.032 3.840 12.527 1.00 85.50 93 ARG A C 1
ATOM 711 O O . ARG A 1 93 ? 0.104 3.878 12.052 1.00 85.50 93 ARG A O 1
ATOM 718 N N . ASN A 1 94 ? -2.001 4.672 12.153 1.00 83.25 94 ASN A N 1
ATOM 719 C CA . ASN A 1 94 ? -1.801 5.693 11.129 1.00 83.25 94 ASN A CA 1
ATOM 720 C C . ASN A 1 94 ? -0.606 6.585 11.484 1.00 83.25 94 ASN A C 1
ATOM 722 O O . ASN A 1 94 ? 0.225 6.839 10.625 1.00 83.25 94 ASN A O 1
ATOM 726 N N . GLU A 1 95 ? -0.451 6.967 12.754 1.00 82.81 95 GLU A N 1
ATOM 727 C CA . GLU A 1 95 ? 0.675 7.759 13.261 1.00 82.81 95 GLU A CA 1
ATOM 728 C C . GLU A 1 95 ? 2.033 7.093 12.999 1.00 82.81 95 GLU A C 1
ATOM 730 O O . GLU A 1 95 ? 2.972 7.754 12.563 1.00 82.81 95 GLU A O 1
ATOM 735 N N . GLN A 1 96 ? 2.124 5.777 13.212 1.00 85.38 96 GLN A N 1
ATOM 736 C CA . GLN A 1 96 ? 3.350 5.004 12.992 1.00 85.38 96 GLN A CA 1
ATOM 737 C C . GLN A 1 96 ? 3.669 4.888 11.507 1.00 85.38 96 GLN A C 1
ATOM 739 O O . GLN A 1 96 ? 4.806 5.137 11.113 1.00 85.38 96 GLN A O 1
ATOM 744 N N . ILE A 1 97 ? 2.658 4.601 10.678 1.00 86.62 97 ILE A N 1
ATOM 745 C CA . ILE A 1 97 ? 2.792 4.660 9.217 1.00 86.62 97 ILE A CA 1
ATOM 746 C C . ILE A 1 97 ? 3.337 6.039 8.818 1.00 86.62 97 ILE A C 1
ATOM 748 O O . ILE A 1 97 ? 4.156 6.119 7.904 1.00 86.62 97 ILE A O 1
ATOM 752 N N . ARG A 1 98 ? 2.975 7.125 9.534 1.00 82.06 98 ARG A N 1
ATOM 753 C CA . ARG A 1 98 ? 3.483 8.465 9.189 1.00 82.06 98 ARG A CA 1
ATOM 754 C C . ARG A 1 98 ? 4.954 8.625 9.381 1.00 82.06 98 ARG A C 1
ATOM 756 O O . ARG A 1 98 ? 5.639 9.100 8.481 1.00 82.06 98 ARG A O 1
ATOM 763 N N . LEU A 1 99 ? 5.401 8.237 10.558 1.00 84.56 99 LEU A N 1
ATOM 764 C CA . LEU A 1 99 ? 6.795 8.350 10.926 1.00 84.56 99 LEU A CA 1
ATOM 765 C C . LEU A 1 99 ? 7.659 7.558 9.945 1.00 84.56 99 LEU A C 1
ATOM 767 O O . LEU A 1 99 ? 8.624 8.104 9.424 1.00 84.56 99 LEU A O 1
ATOM 771 N N . TRP A 1 100 ? 7.240 6.341 9.591 1.00 85.38 100 TRP A N 1
ATOM 772 C CA . TRP A 1 100 ? 7.956 5.517 8.622 1.00 85.38 100 TRP A CA 1
ATOM 773 C C . TRP A 1 100 ? 8.013 6.128 7.221 1.00 85.38 100 TRP A C 1
ATOM 775 O O . TRP A 1 100 ? 9.087 6.207 6.630 1.00 85.38 100 TRP A O 1
ATOM 785 N N . LEU A 1 101 ? 6.887 6.614 6.692 1.00 85.56 101 LEU A N 1
ATOM 786 C CA . LEU A 1 101 ? 6.857 7.220 5.355 1.00 85.56 101 LEU A CA 1
ATOM 787 C C . LEU A 1 101 ? 7.632 8.547 5.276 1.00 85.56 101 LEU A C 1
ATOM 789 O O . LEU A 1 101 ? 8.013 8.962 4.188 1.00 85.56 101 LEU A O 1
ATOM 793 N N . MET A 1 102 ? 7.896 9.213 6.405 1.00 82.94 102 MET A N 1
ATOM 794 C CA . MET A 1 102 ? 8.736 10.417 6.444 1.00 82.94 102 MET A CA 1
ATOM 795 C C . MET A 1 102 ? 10.238 10.117 6.395 1.00 82.94 102 MET A C 1
ATOM 797 O O . MET A 1 102 ? 11.011 11.016 6.064 1.00 82.94 102 MET A O 1
ATOM 801 N N . LEU A 1 103 ? 10.665 8.891 6.715 1.00 78.75 103 LEU A N 1
ATOM 802 C CA . LEU A 1 103 ? 12.088 8.544 6.770 1.00 78.75 103 LEU A CA 1
ATOM 803 C C . LEU A 1 103 ? 12.738 8.583 5.385 1.00 78.75 103 LEU A C 1
ATOM 805 O O . LEU A 1 103 ? 13.874 9.047 5.254 1.00 78.75 103 LEU A O 1
ATOM 809 N N . LYS A 1 104 ? 12.041 8.086 4.351 1.00 75.00 104 LYS A N 1
ATOM 810 C CA . LYS A 1 104 ? 12.600 7.910 3.003 1.00 75.00 104 LYS A CA 1
ATOM 811 C C . LYS A 1 104 ? 11.541 8.003 1.902 1.00 75.00 104 LYS A C 1
ATOM 813 O O . LYS A 1 104 ? 10.506 7.350 1.973 1.00 75.00 104 LYS A O 1
ATOM 818 N N . ASN A 1 105 ? 11.895 8.716 0.830 1.00 77.56 105 ASN A N 1
ATOM 819 C CA . ASN A 1 105 ? 11.125 8.822 -0.413 1.00 77.56 105 ASN A CA 1
ATOM 820 C C . ASN A 1 105 ? 11.963 8.295 -1.591 1.00 77.56 105 ASN A C 1
ATOM 822 O O . ASN A 1 105 ? 12.646 9.091 -2.237 1.00 77.56 105 ASN A O 1
ATOM 826 N N . PRO A 1 106 ? 11.976 6.973 -1.832 1.00 81.00 106 PRO A N 1
ATOM 827 C CA . PRO A 1 106 ? 12.661 6.398 -2.981 1.00 81.00 106 PRO A CA 1
ATOM 828 C C . PRO A 1 106 ? 11.976 6.797 -4.291 1.00 81.00 106 PRO A C 1
ATOM 830 O O . PRO A 1 106 ? 10.783 7.102 -4.335 1.00 81.00 106 PRO A O 1
ATOM 833 N N . THR A 1 107 ? 12.752 6.787 -5.362 1.00 83.56 107 THR A N 1
ATOM 834 C CA . THR A 1 107 ? 12.311 6.969 -6.744 1.00 83.56 107 THR A CA 1
ATOM 835 C C . THR A 1 107 ? 11.930 5.627 -7.378 1.00 83.56 107 THR A C 1
ATOM 837 O O . THR A 1 107 ? 12.170 4.561 -6.811 1.00 83.56 107 THR A O 1
ATOM 840 N N . GLY A 1 108 ? 11.337 5.660 -8.578 1.00 81.19 108 GLY A N 1
ATOM 841 C CA . GLY A 1 108 ? 11.080 4.437 -9.348 1.00 81.19 108 GLY A CA 1
ATOM 842 C C . GLY A 1 108 ? 12.364 3.661 -9.665 1.00 81.19 108 GLY A C 1
ATOM 843 O O . GLY A 1 108 ? 12.377 2.436 -9.562 1.00 81.19 108 GLY A O 1
ATOM 844 N N . ASP A 1 109 ? 13.458 4.370 -9.953 1.00 83.12 109 ASP A N 1
ATOM 845 C CA . ASP A 1 109 ? 14.762 3.764 -10.242 1.00 83.12 109 ASP A CA 1
ATOM 846 C C . ASP A 1 109 ? 15.385 3.116 -9.002 1.00 83.12 109 ASP A C 1
ATOM 848 O O . ASP A 1 109 ? 15.999 2.057 -9.113 1.00 83.12 109 ASP A O 1
ATOM 852 N N . ASP A 1 110 ? 15.173 3.683 -7.810 1.00 82.31 110 ASP A N 1
ATOM 853 C CA . ASP A 1 110 ? 15.632 3.074 -6.551 1.00 82.31 110 ASP A CA 1
ATOM 854 C C . ASP A 1 110 ? 14.953 1.718 -6.285 1.00 82.31 110 ASP A C 1
ATOM 856 O O . ASP A 1 110 ? 15.511 0.853 -5.610 1.00 82.31 110 ASP A O 1
ATOM 860 N N . ILE A 1 111 ? 13.738 1.524 -6.806 1.00 84.25 111 ILE A N 1
ATOM 861 C CA . ILE A 1 111 ? 12.909 0.342 -6.542 1.00 84.25 111 ILE A CA 1
ATOM 862 C C . ILE A 1 111 ? 13.057 -0.722 -7.631 1.00 84.25 111 ILE A C 1
ATOM 864 O O . ILE A 1 111 ? 13.075 -1.920 -7.328 1.00 84.25 111 ILE A O 1
ATOM 868 N N . LEU A 1 112 ? 13.124 -0.298 -8.892 1.00 82.38 112 LEU A N 1
ATOM 869 C CA . LEU A 1 112 ? 13.190 -1.184 -10.056 1.00 82.38 112 LEU A CA 1
ATOM 870 C C . LEU A 1 112 ? 14.616 -1.399 -10.573 1.00 82.38 112 LEU A C 1
ATOM 872 O O . LEU A 1 112 ? 14.860 -2.365 -11.295 1.00 82.38 112 LEU A O 1
ATOM 876 N N . GLY A 1 113 ? 15.548 -0.525 -10.195 1.00 80.25 113 GLY A N 1
ATOM 877 C CA . GLY A 1 113 ? 16.863 -0.404 -10.810 1.00 80.25 113 GLY A CA 1
ATOM 878 C C . GLY A 1 113 ? 16.834 0.507 -12.041 1.00 80.25 113 GLY A C 1
ATOM 879 O O . GLY A 1 113 ? 15.882 0.501 -12.819 1.00 80.25 113 GLY A O 1
ATOM 880 N N . VAL A 1 114 ? 17.920 1.259 -12.242 1.00 76.25 114 VAL A N 1
ATOM 881 C CA . VAL A 1 114 ? 18.084 2.248 -13.331 1.00 76.25 114 VAL A CA 1
ATOM 882 C C . VAL A 1 114 ? 17.848 1.642 -14.723 1.00 76.25 114 VAL A C 1
ATOM 884 O O . VAL A 1 114 ? 17.293 2.291 -15.604 1.00 76.25 114 VAL A O 1
ATOM 887 N N . GLU A 1 115 ? 18.215 0.372 -14.912 1.00 76.94 115 GLU A N 1
ATOM 888 C CA . GLU A 1 115 ? 18.037 -0.389 -16.161 1.00 76.94 115 GLU A CA 1
ATOM 889 C C . GLU A 1 115 ? 16.560 -0.528 -16.574 1.00 76.94 115 GLU A C 1
ATOM 891 O O . GLU A 1 115 ? 16.249 -0.625 -17.759 1.00 76.94 115 GLU A O 1
ATOM 896 N N . ALA A 1 116 ? 15.633 -0.518 -15.610 1.00 74.50 116 ALA A N 1
ATOM 897 C CA . ALA A 1 116 ? 14.201 -0.608 -15.881 1.00 74.50 116 ALA A CA 1
ATOM 898 C C . ALA A 1 116 ? 13.593 0.729 -16.343 1.00 74.50 116 ALA A C 1
ATOM 900 O O . ALA A 1 116 ? 12.446 0.750 -16.793 1.00 74.50 116 ALA A O 1
ATOM 901 N N . GLY A 1 117 ? 14.324 1.846 -16.210 1.00 75.38 117 GLY A N 1
ATOM 902 C CA . GLY A 1 117 ? 13.877 3.183 -16.612 1.00 75.38 117 GLY A CA 1
ATOM 903 C C . GLY A 1 117 ? 12.542 3.605 -15.989 1.00 75.38 117 GLY A C 1
ATOM 904 O O . GLY A 1 117 ? 11.732 4.254 -16.651 1.00 75.38 117 GLY A O 1
ATOM 905 N N . GLY A 1 118 ? 12.260 3.163 -14.760 1.00 74.38 118 GLY A N 1
ATOM 906 C CA . GLY A 1 118 ? 10.991 3.418 -14.074 1.00 74.38 118 GLY A CA 1
ATOM 907 C C . GLY A 1 118 ? 9.766 2.663 -14.620 1.00 74.38 118 GLY A C 1
ATOM 908 O O . GLY A 1 118 ? 8.649 2.947 -14.187 1.00 74.38 118 GLY A O 1
ATOM 909 N N . VAL A 1 119 ? 9.927 1.717 -15.555 1.00 85.50 119 VAL A N 1
ATOM 910 C CA . VAL A 1 119 ? 8.804 0.963 -16.139 1.00 85.50 119 VAL A CA 1
ATOM 911 C C . VAL A 1 119 ? 8.487 -0.278 -15.306 1.00 85.50 119 VAL A C 1
ATOM 913 O O . VAL A 1 119 ? 9.275 -1.219 -15.221 1.00 85.50 119 VAL A O 1
ATOM 916 N N . PHE A 1 120 ? 7.288 -0.309 -14.726 1.00 89.25 120 PHE A N 1
ATOM 917 C CA . PHE A 1 120 ? 6.824 -1.431 -13.914 1.00 89.25 120 PHE A CA 1
ATOM 918 C C . PHE A 1 120 ? 6.281 -2.578 -14.783 1.00 89.25 120 PHE A C 1
ATOM 920 O O . PHE A 1 120 ? 5.398 -2.346 -15.615 1.00 89.25 120 PHE A O 1
ATOM 927 N N . PRO A 1 121 ? 6.738 -3.830 -14.587 1.00 89.56 121 PRO A N 1
ATOM 928 C CA . PRO A 1 121 ? 6.169 -4.968 -15.296 1.00 89.56 121 PRO A CA 1
ATOM 929 C C . PRO A 1 121 ? 4.737 -5.282 -14.815 1.00 89.56 121 PRO A C 1
ATOM 931 O O . PRO A 1 121 ? 4.365 -4.966 -13.680 1.00 89.56 121 PRO A O 1
ATOM 934 N N . PRO A 1 122 ? 3.907 -5.948 -15.638 1.00 89.56 122 PRO A N 1
ATOM 935 C CA . PRO A 1 122 ? 2.575 -6.374 -15.220 1.00 89.56 122 PRO A CA 1
ATOM 936 C C . PRO A 1 122 ? 2.616 -7.273 -13.976 1.00 89.56 122 PRO A C 1
ATOM 938 O O . PRO A 1 122 ? 3.424 -8.194 -13.889 1.00 89.56 122 PRO A O 1
ATOM 941 N N . GLY A 1 123 ? 1.724 -7.022 -13.015 1.00 89.94 123 GLY A N 1
ATOM 942 C CA . GLY A 1 123 ? 1.647 -7.803 -11.773 1.00 89.94 123 GLY A CA 1
ATOM 943 C C . GLY A 1 123 ? 2.756 -7.507 -10.756 1.00 89.94 123 GLY A C 1
ATOM 944 O O . GLY A 1 123 ? 2.847 -8.198 -9.738 1.00 89.94 123 GLY A O 1
ATOM 945 N N . TRP A 1 124 ? 3.585 -6.484 -11.001 1.00 93.62 124 TRP A N 1
ATOM 946 C CA . TRP A 1 124 ? 4.719 -6.147 -10.140 1.00 93.62 124 TRP A CA 1
ATOM 947 C C . TRP A 1 124 ? 4.312 -5.910 -8.684 1.00 93.62 124 TRP A C 1
ATOM 949 O O . TRP A 1 124 ? 4.962 -6.430 -7.786 1.00 93.62 124 TRP A O 1
ATOM 959 N N . ILE A 1 125 ? 3.205 -5.200 -8.433 1.00 94.00 125 ILE A N 1
ATOM 960 C CA . ILE A 1 125 ? 2.743 -4.911 -7.065 1.00 94.00 125 ILE A CA 1
ATOM 961 C C . ILE A 1 125 ? 2.449 -6.193 -6.287 1.00 94.00 125 ILE A C 1
ATOM 963 O O . ILE A 1 125 ? 2.846 -6.317 -5.132 1.00 94.00 125 ILE A O 1
ATOM 967 N N . GLN A 1 126 ? 1.774 -7.161 -6.909 1.00 93.81 126 GLN A N 1
ATOM 968 C CA . GLN A 1 126 ? 1.430 -8.420 -6.250 1.00 93.81 126 GLN A CA 1
ATOM 969 C C . GLN A 1 126 ? 2.686 -9.249 -5.964 1.00 93.81 126 GLN A C 1
ATOM 971 O O . GLN A 1 126 ? 2.829 -9.798 -4.874 1.00 93.81 126 GLN A O 1
ATOM 976 N N . GLN A 1 127 ? 3.622 -9.297 -6.913 1.00 93.44 127 GLN A N 1
ATOM 977 C CA . GLN A 1 127 ? 4.903 -9.978 -6.720 1.00 93.44 127 GLN A CA 1
ATOM 978 C C . GLN A 1 127 ? 5.744 -9.306 -5.629 1.00 93.44 127 GLN A C 1
ATOM 980 O O . GLN A 1 127 ? 6.331 -9.991 -4.790 1.00 93.44 127 GLN A O 1
ATOM 985 N N . ARG A 1 128 ? 5.768 -7.967 -5.602 1.00 93.38 128 ARG A N 1
ATOM 986 C CA . ARG A 1 128 ? 6.480 -7.187 -4.590 1.00 93.38 128 ARG A CA 1
ATOM 987 C C . ARG A 1 128 ? 5.893 -7.426 -3.203 1.00 93.38 128 ARG A C 1
ATOM 989 O O . ARG A 1 128 ? 6.663 -7.656 -2.280 1.00 93.38 128 ARG A O 1
ATOM 996 N N . ALA A 1 129 ? 4.566 -7.459 -3.071 1.00 93.69 129 ALA A N 1
ATOM 997 C CA . ALA A 1 129 ? 3.895 -7.762 -1.807 1.00 93.69 129 ALA A CA 1
ATOM 998 C C . ALA A 1 129 ? 4.322 -9.124 -1.243 1.00 93.69 129 ALA A C 1
ATOM 1000 O O . ALA A 1 129 ? 4.785 -9.189 -0.109 1.00 93.69 129 ALA A O 1
ATOM 1001 N N . LEU A 1 130 ? 4.274 -10.183 -2.060 1.00 93.06 130 LEU A N 1
ATOM 1002 C CA . LEU A 1 130 ? 4.690 -11.530 -1.646 1.00 93.06 130 LEU A CA 1
ATOM 1003 C C . LEU A 1 130 ? 6.165 -11.586 -1.234 1.00 93.06 130 LEU A C 1
ATOM 1005 O O . LEU A 1 130 ? 6.524 -12.213 -0.238 1.00 93.06 130 LEU A O 1
ATOM 1009 N N . MET A 1 131 ? 7.031 -10.929 -2.005 1.00 92.19 131 MET A N 1
ATOM 1010 C CA . MET A 1 131 ? 8.463 -10.919 -1.732 1.00 92.19 131 MET A CA 1
ATOM 1011 C C . MET A 1 131 ? 8.795 -10.141 -0.453 1.00 92.19 131 MET A C 1
ATOM 1013 O O . MET A 1 131 ? 9.618 -10.602 0.337 1.00 92.19 131 MET A O 1
ATOM 1017 N N . LEU A 1 132 ? 8.137 -9.005 -0.211 1.00 91.19 132 LEU A N 1
ATOM 1018 C CA . LEU A 1 132 ? 8.333 -8.240 1.017 1.00 91.19 132 LEU A CA 1
ATOM 1019 C C . LEU A 1 132 ? 7.702 -8.934 2.233 1.00 91.19 132 LEU A C 1
ATOM 1021 O O . LEU A 1 132 ? 8.309 -8.915 3.297 1.00 91.19 132 LEU A O 1
ATOM 1025 N N . ASP A 1 133 ? 6.554 -9.607 2.092 1.00 90.12 133 ASP A N 1
ATOM 1026 C CA . ASP A 1 133 ? 5.993 -10.466 3.149 1.00 90.12 133 ASP A CA 1
ATOM 1027 C C . ASP A 1 133 ? 6.989 -11.561 3.563 1.00 90.12 133 ASP A C 1
ATOM 1029 O O . ASP A 1 133 ? 7.147 -11.833 4.751 1.00 90.12 133 ASP A O 1
ATOM 1033 N N . ALA A 1 134 ? 7.701 -12.161 2.601 1.00 88.75 134 ALA A N 1
ATOM 1034 C CA . ALA A 1 134 ? 8.729 -13.162 2.879 1.00 88.75 134 ALA A CA 1
ATOM 1035 C C . ALA A 1 134 ? 9.989 -12.561 3.529 1.00 88.75 134 ALA A C 1
ATOM 1037 O O . ALA A 1 134 ? 10.549 -13.155 4.450 1.00 88.75 134 ALA A O 1
ATOM 1038 N N . ARG A 1 135 ? 10.441 -11.383 3.075 1.00 86.50 135 ARG A N 1
ATOM 1039 C CA . ARG A 1 135 ? 11.620 -10.706 3.645 1.00 86.50 135 ARG A CA 1
ATOM 1040 C C . ARG A 1 135 ? 11.370 -10.188 5.058 1.00 86.50 135 ARG A C 1
ATOM 1042 O O . ARG A 1 135 ? 12.234 -10.336 5.910 1.00 86.50 135 ARG A O 1
ATOM 1049 N N . CYS A 1 136 ? 10.178 -9.668 5.332 1.00 86.12 136 CYS A N 1
ATOM 1050 C CA . CYS A 1 136 ? 9.797 -9.143 6.643 1.00 86.12 136 CYS A CA 1
ATOM 1051 C C . CYS A 1 136 ? 9.373 -10.234 7.649 1.00 86.12 136 CYS A C 1
ATOM 1053 O O . CYS A 1 136 ? 8.671 -9.940 8.616 1.00 86.12 136 CYS A O 1
ATOM 1055 N N . GLN A 1 137 ? 9.767 -11.497 7.442 1.00 80.75 137 GLN A N 1
ATOM 1056 C CA . GLN A 1 137 ? 9.528 -12.567 8.418 1.00 80.75 137 GLN A CA 1
ATOM 1057 C C . GLN A 1 137 ? 10.511 -12.554 9.594 1.00 80.75 137 GLN A C 1
ATOM 1059 O O . GLN A 1 137 ? 10.202 -13.163 10.615 1.00 80.75 137 GLN A O 1
ATOM 1064 N N . ARG A 1 138 ? 11.682 -11.915 9.462 1.00 74.69 138 ARG A N 1
ATOM 1065 C CA . ARG A 1 138 ? 12.726 -11.863 10.501 1.00 74.69 138 ARG A CA 1
ATOM 1066 C C . ARG A 1 138 ? 13.430 -10.513 10.484 1.00 74.69 138 ARG A C 1
ATOM 1068 O O . ARG A 1 138 ? 13.900 -10.099 9.427 1.00 74.69 138 ARG A O 1
ATOM 1075 N N . LYS A 1 139 ? 13.526 -9.859 11.644 1.00 70.88 139 LYS A N 1
ATOM 1076 C CA . LYS A 1 139 ? 14.190 -8.558 11.799 1.00 70.88 139 LYS A CA 1
ATOM 1077 C C . LYS A 1 139 ? 15.683 -8.678 11.505 1.00 70.88 139 LYS A C 1
ATOM 1079 O O . LYS A 1 139 ? 16.361 -9.481 12.135 1.00 70.88 139 LYS A O 1
ATOM 1084 N N . THR A 1 140 ? 16.202 -7.877 10.574 1.00 67.44 140 THR A N 1
ATOM 1085 C CA . THR A 1 140 ? 17.648 -7.760 10.341 1.00 67.44 140 THR A CA 1
ATOM 1086 C C . THR A 1 140 ? 18.127 -6.320 10.544 1.00 67.44 140 THR A C 1
ATOM 1088 O O . THR A 1 140 ? 17.328 -5.381 10.567 1.00 67.44 140 THR A O 1
ATOM 1091 N N . LYS A 1 141 ? 19.439 -6.146 10.761 1.00 60.78 141 LYS A N 1
ATOM 1092 C CA . LYS A 1 141 ? 20.055 -4.880 11.205 1.00 60.78 141 LYS A CA 1
ATOM 1093 C C . LYS A 1 141 ? 19.923 -3.706 10.221 1.00 60.78 141 LYS A C 1
ATOM 1095 O O . LYS A 1 141 ? 20.027 -2.573 10.670 1.00 60.78 141 LYS A O 1
ATOM 1100 N N . ASP A 1 142 ? 19.624 -3.950 8.941 1.00 60.28 142 ASP A N 1
ATOM 1101 C CA . ASP A 1 142 ? 19.632 -2.927 7.878 1.00 60.28 142 ASP A CA 1
ATOM 1102 C C . ASP A 1 142 ? 18.349 -2.917 7.014 1.00 60.28 142 ASP A C 1
ATOM 1104 O O . ASP A 1 142 ? 18.383 -2.672 5.806 1.00 60.28 142 ASP A O 1
ATOM 1108 N N . ASP A 1 143 ? 17.184 -3.168 7.620 1.00 73.12 143 ASP A N 1
ATOM 1109 C CA . ASP A 1 143 ? 15.920 -3.346 6.884 1.00 73.12 143 ASP A CA 1
ATOM 1110 C C . ASP A 1 143 ? 15.060 -2.081 6.711 1.00 73.12 143 ASP A C 1
ATOM 1112 O O . ASP A 1 143 ? 13.973 -2.167 6.143 1.00 73.12 143 ASP A O 1
ATOM 1116 N N . GLU A 1 144 ? 15.485 -0.891 7.149 1.00 78.69 144 GLU A N 1
ATOM 1117 C CA . GLU A 1 144 ? 14.604 0.296 7.164 1.00 78.69 144 GLU A CA 1
ATOM 1118 C C . GLU A 1 144 ? 13.966 0.608 5.799 1.00 78.69 144 GLU A C 1
ATOM 1120 O O . GLU A 1 144 ? 12.768 0.876 5.717 1.00 78.69 144 GLU A O 1
ATOM 1125 N N . LEU A 1 145 ? 14.728 0.515 4.702 1.00 80.06 145 LEU A N 1
ATOM 1126 C CA . LEU A 1 145 ? 14.193 0.725 3.350 1.00 80.06 145 LEU A CA 1
ATOM 1127 C C . LEU A 1 145 ? 13.178 -0.350 2.948 1.00 80.06 145 LEU A C 1
ATOM 1129 O O . LEU A 1 145 ? 12.174 -0.034 2.309 1.00 80.06 145 LEU A O 1
ATOM 1133 N N . ILE A 1 146 ? 13.426 -1.599 3.344 1.00 84.81 146 ILE A N 1
ATOM 1134 C CA . ILE A 1 146 ? 12.523 -2.728 3.107 1.00 84.81 146 ILE A CA 1
ATOM 1135 C C . ILE A 1 146 ? 11.229 -2.533 3.905 1.00 84.81 146 ILE A C 1
ATOM 1137 O O . ILE A 1 146 ? 10.151 -2.793 3.376 1.00 84.81 146 ILE A O 1
ATOM 1141 N N . LEU A 1 147 ? 11.307 -2.011 5.131 1.00 87.50 147 LEU A N 1
ATOM 1142 C CA . LEU A 1 147 ? 10.139 -1.714 5.962 1.00 87.50 147 LEU A CA 1
ATOM 1143 C C . LEU A 1 147 ? 9.296 -0.577 5.383 1.00 87.50 147 LEU A C 1
ATOM 1145 O O . LEU A 1 147 ? 8.075 -0.705 5.303 1.00 87.50 147 LEU A O 1
ATOM 1149 N N . VAL A 1 148 ? 9.920 0.514 4.929 1.00 89.38 148 VAL A N 1
ATOM 1150 C CA . VAL A 1 148 ? 9.184 1.615 4.287 1.00 89.38 148 VAL A CA 1
ATOM 1151 C C . VAL A 1 148 ? 8.515 1.134 2.992 1.00 89.38 148 VAL A C 1
ATOM 1153 O O . VAL A 1 148 ? 7.353 1.461 2.745 1.00 89.38 148 VAL A O 1
ATOM 1156 N N . ASP A 1 149 ? 9.207 0.327 2.186 1.00 89.88 149 ASP A N 1
ATOM 1157 C CA . ASP A 1 149 ? 8.642 -0.279 0.975 1.00 89.88 149 ASP A CA 1
ATOM 1158 C C . ASP A 1 149 ? 7.468 -1.215 1.300 1.00 89.88 149 ASP A C 1
ATOM 1160 O O . ASP A 1 149 ? 6.380 -1.091 0.734 1.00 89.88 149 ASP A O 1
ATOM 1164 N N . LYS A 1 150 ? 7.624 -2.068 2.319 1.00 92.19 150 LYS A N 1
ATOM 1165 C CA . LYS A 1 150 ? 6.549 -2.928 2.824 1.00 92.19 150 LYS A CA 1
ATOM 1166 C C . LYS A 1 150 ? 5.331 -2.124 3.249 1.00 92.19 150 LYS A C 1
ATOM 1168 O O . LYS A 1 150 ? 4.221 -2.489 2.876 1.00 92.19 150 LYS A O 1
ATOM 1173 N N . ILE A 1 151 ? 5.522 -1.018 3.967 1.00 92.69 151 ILE A N 1
ATOM 1174 C CA . ILE A 1 151 ? 4.426 -0.132 4.375 1.00 92.69 151 ILE A CA 1
ATOM 1175 C C . ILE A 1 151 ? 3.688 0.420 3.156 1.00 92.69 151 ILE A C 1
ATOM 1177 O O . ILE A 1 151 ? 2.459 0.367 3.130 1.00 92.69 151 ILE A O 1
ATOM 1181 N N . ARG A 1 152 ? 4.397 0.933 2.141 1.00 93.38 152 ARG A N 1
ATOM 1182 C CA . ARG A 1 152 ? 3.749 1.482 0.936 1.00 93.38 152 ARG A CA 1
ATOM 1183 C C . ARG A 1 152 ? 2.967 0.411 0.181 1.00 93.38 152 ARG A C 1
ATOM 1185 O O . ARG A 1 152 ? 1.797 0.628 -0.138 1.00 93.38 152 ARG A O 1
ATOM 1192 N N . ILE A 1 153 ? 3.577 -0.751 -0.047 1.00 94.94 153 ILE A N 1
ATOM 1193 C CA . ILE A 1 153 ? 2.940 -1.871 -0.746 1.00 94.94 153 ILE A CA 1
ATOM 1194 C C . ILE A 1 153 ? 1.723 -2.397 0.021 1.00 94.94 153 ILE A C 1
ATOM 1196 O O . ILE A 1 153 ? 0.673 -2.626 -0.582 1.00 94.94 153 ILE A O 1
ATOM 1200 N N . ASP A 1 154 ? 1.809 -2.536 1.341 1.00 94.94 154 ASP A N 1
ATOM 1201 C CA . ASP A 1 154 ? 0.681 -2.952 2.176 1.00 94.94 154 ASP A CA 1
ATOM 1202 C C . ASP A 1 154 ? -0.455 -1.926 2.164 1.00 94.94 154 ASP A C 1
ATOM 1204 O O . ASP A 1 154 ? -1.622 -2.286 2.014 1.00 94.94 154 ASP A O 1
ATOM 1208 N N . VAL A 1 155 ? -0.141 -0.632 2.245 1.00 93.94 155 VAL A N 1
ATOM 1209 C CA . VAL A 1 155 ? -1.155 0.426 2.141 1.00 93.94 155 VAL A CA 1
ATOM 1210 C C . VAL A 1 155 ? -1.867 0.369 0.786 1.00 93.94 155 VAL A C 1
ATOM 1212 O O . VAL A 1 155 ? -3.093 0.458 0.749 1.00 93.94 155 VAL A O 1
ATOM 1215 N N . ILE A 1 156 ? -1.143 0.151 -0.316 1.00 94.44 156 ILE A N 1
ATOM 1216 C CA . ILE A 1 156 ? -1.736 0.010 -1.657 1.00 94.44 156 ILE A CA 1
ATOM 1217 C C . ILE A 1 156 ? -2.617 -1.249 -1.760 1.00 94.44 156 ILE A C 1
ATOM 1219 O O . ILE A 1 156 ? -3.717 -1.223 -2.323 1.00 94.44 156 ILE A O 1
ATOM 1223 N N . THR A 1 157 ? -2.128 -2.381 -1.258 1.00 94.62 157 THR A N 1
ATOM 1224 C CA . THR A 1 157 ? -2.750 -3.690 -1.507 1.00 94.62 157 THR A CA 1
ATOM 1225 C C . THR A 1 157 ? -3.829 -4.050 -0.491 1.00 94.62 157 THR A C 1
ATOM 1227 O O . THR A 1 157 ? -4.866 -4.589 -0.883 1.00 94.62 157 THR A O 1
ATOM 1230 N N . LYS A 1 158 ? -3.625 -3.710 0.784 1.00 93.25 158 LYS A N 1
ATOM 1231 C CA . LYS A 1 158 ? -4.491 -4.054 1.922 1.00 93.25 158 LYS A CA 1
ATOM 1232 C C . LYS A 1 158 ? -5.259 -2.848 2.472 1.00 93.25 158 LYS A C 1
ATOM 1234 O O . LYS A 1 158 ? -6.353 -3.018 2.996 1.00 93.25 158 LYS A O 1
ATOM 1239 N N . GLY A 1 159 ? -4.717 -1.635 2.340 1.00 91.38 159 GLY A N 1
ATOM 1240 C CA . GLY A 1 159 ? -5.269 -0.415 2.952 1.00 91.38 159 GLY A CA 1
ATOM 1241 C C . GLY A 1 159 ? -4.734 -0.120 4.359 1.00 91.38 159 GLY A C 1
ATOM 1242 O O . GLY A 1 159 ? -5.123 0.869 4.978 1.00 91.38 159 GLY A O 1
ATOM 1243 N N . TYR A 1 160 ? -3.837 -0.963 4.869 1.00 91.75 160 TYR A N 1
ATOM 1244 C CA . TYR A 1 160 ? -3.147 -0.827 6.151 1.00 91.75 160 TYR A CA 1
ATOM 1245 C C . TYR A 1 160 ? -1.842 -1.619 6.118 1.00 91.75 160 TYR A C 1
ATOM 1247 O O . TYR A 1 160 ? -1.716 -2.516 5.295 1.00 91.75 160 TYR A O 1
ATOM 1255 N N . ALA A 1 161 ? -0.916 -1.329 7.035 1.00 91.75 161 ALA A N 1
ATOM 1256 C CA . ALA A 1 161 ? 0.339 -2.065 7.177 1.00 91.75 161 ALA A CA 1
ATOM 1257 C C . ALA A 1 161 ? 0.369 -2.899 8.463 1.00 91.75 161 ALA A C 1
ATOM 1259 O O . ALA A 1 161 ? -0.091 -2.448 9.518 1.00 91.75 161 ALA A O 1
ATOM 1260 N N . GLU A 1 162 ? 0.925 -4.103 8.376 1.00 90.62 162 GLU A N 1
ATOM 1261 C CA . GLU A 1 162 ? 1.094 -5.026 9.500 1.00 90.62 162 GLU A CA 1
ATOM 1262 C C . GLU A 1 162 ? 2.485 -5.663 9.469 1.00 90.62 162 GLU A C 1
ATOM 1264 O O . GLU A 1 162 ? 3.011 -5.991 8.407 1.00 90.62 162 GLU A O 1
ATOM 1269 N N . PHE A 1 163 ? 3.076 -5.836 10.647 1.00 88.19 16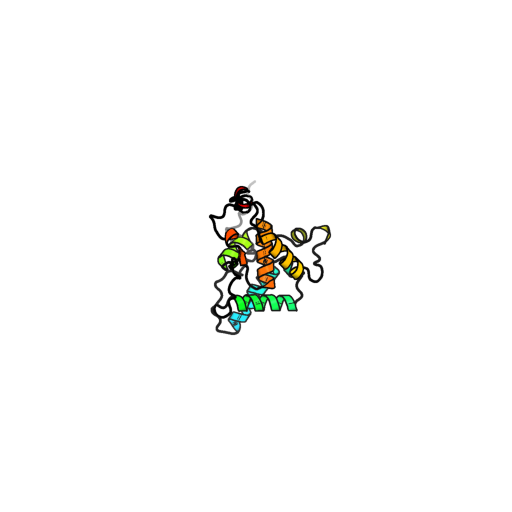3 PHE A N 1
ATOM 1270 C CA . PHE A 1 163 ? 4.412 -6.404 10.830 1.00 88.19 163 PHE A CA 1
ATOM 1271 C C . PHE A 1 163 ? 4.405 -7.376 11.994 1.00 88.19 163 PHE A C 1
ATOM 1273 O O . PHE A 1 163 ? 3.521 -7.300 12.840 1.00 88.19 163 PHE A O 1
ATOM 1280 N N . ARG A 1 164 ? 5.404 -8.253 12.088 1.00 84.19 164 ARG A N 1
ATOM 1281 C CA . ARG A 1 164 ? 5.608 -9.014 13.325 1.00 84.19 164 ARG A CA 1
ATOM 1282 C C . ARG A 1 164 ? 5.847 -8.068 14.495 1.00 84.19 164 ARG A C 1
ATOM 1284 O O . ARG A 1 164 ? 6.433 -6.999 14.324 1.00 84.19 164 ARG A O 1
ATOM 1291 N N . GLU A 1 165 ? 5.414 -8.485 15.676 1.00 81.50 165 GLU A N 1
ATOM 1292 C CA . 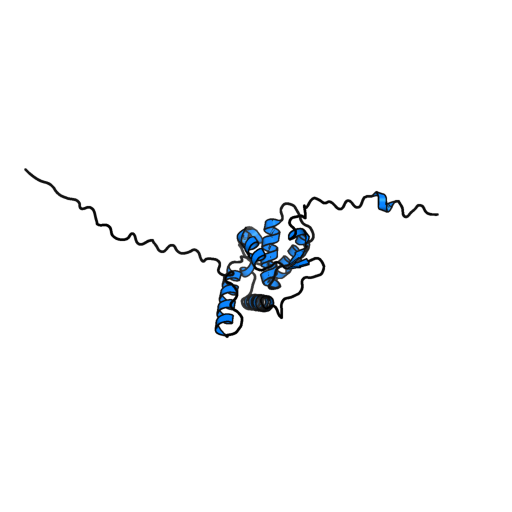GLU A 1 165 ? 5.551 -7.710 16.913 1.00 81.50 165 GLU A CA 1
ATOM 1293 C C . GLU A 1 165 ? 7.001 -7.263 17.178 1.00 81.50 165 GLU A C 1
ATOM 1295 O O . GLU A 1 165 ? 7.231 -6.125 17.581 1.00 81.50 165 GLU A O 1
ATOM 1300 N N . GLU A 1 166 ? 7.974 -8.097 16.807 1.00 77.44 166 GLU A N 1
ATOM 1301 C CA . GLU A 1 166 ? 9.424 -7.853 16.890 1.00 77.44 166 GLU A CA 1
ATOM 1302 C C . GLU A 1 166 ? 9.896 -6.563 16.175 1.00 77.44 166 GLU A C 1
ATOM 1304 O O . GLU A 1 166 ? 10.894 -5.941 16.551 1.00 77.44 166 GLU A O 1
ATOM 1309 N N . TYR A 1 167 ? 9.188 -6.124 15.129 1.00 72.62 167 TYR A N 1
ATOM 1310 C CA . TYR A 1 167 ? 9.501 -4.876 14.414 1.00 72.62 167 TYR A CA 1
ATOM 1311 C C . TYR A 1 167 ? 8.872 -3.637 15.055 1.00 72.62 167 TYR A C 1
ATOM 1313 O O . TYR A 1 167 ? 9.233 -2.512 14.712 1.00 72.62 167 TYR A O 1
ATOM 1321 N N . VAL A 1 168 ? 7.902 -3.832 15.946 1.00 70.81 168 VAL A N 1
ATOM 1322 C CA . VAL A 1 168 ? 7.119 -2.758 16.566 1.00 70.81 168 VAL A CA 1
ATOM 1323 C C . VAL A 1 168 ? 7.518 -2.559 18.029 1.00 70.81 168 VAL A C 1
ATOM 1325 O O . VAL A 1 168 ? 7.339 -1.460 18.558 1.00 70.81 168 VAL A O 1
ATOM 1328 N N . SER A 1 169 ? 8.087 -3.585 18.666 1.00 64.69 169 SER A N 1
ATOM 1329 C CA . SER A 1 169 ? 8.574 -3.519 20.039 1.00 64.69 169 SER A CA 1
ATOM 1330 C C . SER A 1 169 ? 9.970 -2.870 20.118 1.00 64.69 169 SER A C 1
ATOM 1332 O O . SER A 1 169 ? 10.887 -3.291 19.403 1.00 64.69 169 SER A O 1
ATOM 1334 N N . PRO A 1 170 ? 10.154 -1.843 20.971 1.00 52.62 170 PRO A N 1
ATOM 1335 C CA . PRO A 1 170 ? 11.444 -1.185 21.183 1.00 52.62 170 PRO A CA 1
ATOM 1336 C C . PRO A 1 170 ? 12.483 -2.084 21.872 1.00 52.62 170 PRO A C 1
ATOM 1338 O O . PRO A 1 170 ? 13.666 -1.788 21.764 1.00 52.62 170 PRO A O 1
ATOM 1341 N N . ASP A 1 171 ? 12.053 -3.175 22.515 1.00 48.72 171 ASP A N 1
ATOM 1342 C CA . ASP A 1 171 ? 12.918 -4.088 23.280 1.00 48.72 171 ASP A CA 1
ATOM 1343 C C . ASP A 1 171 ? 13.384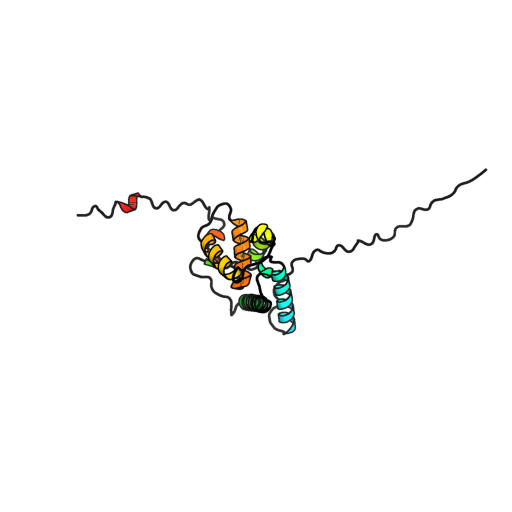 -5.308 22.464 1.00 48.72 171 ASP A C 1
ATOM 1345 O O . ASP A 1 171 ? 14.086 -6.177 22.970 1.00 48.72 171 ASP A O 1
ATOM 1349 N N . SER A 1 172 ? 12.974 -5.413 21.198 1.00 53.66 172 SER A N 1
ATOM 1350 C CA . SER A 1 172 ? 13.368 -6.523 20.329 1.00 53.66 172 SER A CA 1
ATOM 1351 C C . SER A 1 172 ? 14.717 -6.229 19.688 1.00 53.66 172 SER A C 1
ATOM 1353 O O . SER A 1 172 ? 14.778 -5.770 18.541 1.00 53.66 172 SER A O 1
ATOM 1355 N N . ASP A 1 173 ? 15.799 -6.456 20.424 1.00 52.56 173 ASP A N 1
ATOM 1356 C CA . ASP A 1 173 ? 17.128 -6.470 19.826 1.00 52.56 173 ASP A CA 1
ATOM 1357 C C . ASP A 1 173 ? 17.185 -7.570 18.749 1.00 52.56 173 ASP A C 1
ATOM 1359 O O . ASP A 1 173 ? 16.739 -8.694 18.984 1.00 52.56 173 ASP A O 1
ATOM 1363 N N . PRO A 1 174 ? 17.718 -7.283 17.546 1.00 56.00 174 PRO A N 1
ATOM 1364 C CA . PRO A 1 174 ? 17.828 -8.271 16.468 1.00 56.00 174 PRO A CA 1
ATOM 1365 C C . PRO A 1 174 ? 18.793 -9.426 16.798 1.00 56.00 174 PRO A C 1
ATOM 1367 O O . PRO A 1 174 ? 18.910 -10.355 16.003 1.00 56.00 174 PRO A O 1
ATOM 1370 N N . ASP A 1 175 ? 19.477 -9.356 17.947 1.00 49.91 175 ASP A N 1
ATOM 1371 C CA . ASP A 1 175 ? 20.540 -10.266 18.367 1.00 49.91 175 ASP A CA 1
ATOM 1372 C C . ASP A 1 175 ? 20.134 -11.197 19.530 1.00 49.91 175 ASP A C 1
ATOM 1374 O O . ASP A 1 175 ? 20.996 -11.900 20.056 1.00 49.91 175 ASP A O 1
ATOM 1378 N N . GLU A 1 176 ? 18.859 -11.270 19.938 1.00 48.03 176 GLU A N 1
ATOM 1379 C CA . GLU A 1 176 ? 18.424 -12.365 20.823 1.00 48.03 176 GLU A CA 1
ATOM 1380 C C . GLU A 1 176 ? 18.235 -13.638 19.979 1.00 48.03 176 GLU A C 1
ATOM 1382 O O . GLU A 1 176 ? 17.132 -14.101 19.683 1.00 48.03 176 GLU A O 1
ATOM 1387 N N . GLU A 1 177 ? 19.370 -14.162 19.503 1.00 45.72 177 GLU A N 1
ATOM 1388 C CA . GLU A 1 177 ? 19.493 -15.493 18.934 1.00 45.72 177 GLU A CA 1
ATOM 1389 C C . GLU A 1 177 ? 18.832 -16.469 19.907 1.00 45.72 177 GLU A C 1
ATOM 1391 O O . GLU A 1 177 ? 19.359 -16.778 20.976 1.00 45.72 177 GLU A O 1
ATOM 1396 N N . CYS A 1 178 ? 17.663 -16.979 19.523 1.00 43.31 178 CYS A N 1
ATOM 1397 C CA . CYS A 1 178 ? 17.134 -18.212 20.069 1.00 43.31 178 CYS A CA 1
ATOM 1398 C C . CYS A 1 178 ? 18.100 -19.325 19.633 1.00 43.31 178 CYS A C 1
ATOM 1400 O O . CYS A 1 178 ? 17.865 -20.030 18.651 1.00 43.31 178 CYS A O 1
ATOM 1402 N N . TYR A 1 179 ? 19.239 -19.429 20.327 1.00 41.16 179 TYR A N 1
ATOM 1403 C CA . TYR A 1 179 ? 20.009 -20.656 20.389 1.00 41.16 179 TYR A CA 1
ATOM 1404 C C . TYR A 1 179 ? 19.043 -21.696 20.937 1.00 41.16 179 TYR A C 1
ATOM 1406 O O . TYR A 1 179 ? 18.809 -21.784 22.141 1.00 41.16 179 TYR A O 1
ATOM 1414 N N . VAL A 1 180 ? 18.461 -22.486 20.040 1.00 43.22 180 VAL A N 1
ATOM 1415 C CA . VAL A 1 180 ? 18.069 -23.837 20.409 1.00 43.22 180 VAL A CA 1
ATOM 1416 C C . VAL A 1 180 ? 19.390 -24.496 20.776 1.00 43.22 180 VAL A C 1
ATOM 1418 O O . VAL A 1 180 ? 20.207 -24.782 19.900 1.00 43.22 180 VAL A O 1
ATOM 1421 N N . SER A 1 181 ? 19.672 -24.602 22.071 1.00 42.44 181 SER A N 1
ATOM 1422 C CA . SER A 1 181 ? 20.846 -25.316 22.543 1.00 42.44 181 SER A CA 1
ATOM 1423 C C . SER A 1 181 ? 20.798 -26.723 21.948 1.00 42.44 181 SER A C 1
ATOM 1425 O O . SER A 1 181 ? 19.827 -27.460 22.117 1.00 42.44 181 SER A O 1
ATOM 1427 N N . GLU A 1 182 ? 21.857 -27.111 21.239 1.00 45.81 182 GLU A N 1
ATOM 1428 C CA . GLU A 1 182 ? 21.999 -28.445 20.637 1.00 45.81 182 GLU A CA 1
ATOM 1429 C C . GLU A 1 182 ? 21.988 -29.581 21.689 1.00 45.81 182 GLU A C 1
ATOM 1431 O O . GLU A 1 182 ? 21.979 -30.761 21.341 1.00 45.81 182 GLU A O 1
ATOM 1436 N N . GLU A 1 183 ? 21.930 -29.253 22.985 1.00 45.97 183 GLU A N 1
ATOM 1437 C CA . GLU A 1 183 ? 21.780 -30.220 24.073 1.00 45.97 183 GLU A CA 1
ATOM 1438 C C . GLU A 1 183 ? 20.380 -30.845 24.164 1.00 45.97 183 GLU A C 1
ATOM 1440 O O . GLU A 1 183 ? 20.273 -31.978 24.629 1.00 45.97 183 GLU A O 1
ATOM 1445 N N . GLU A 1 184 ? 19.311 -30.213 23.663 1.00 44.00 184 GLU A N 1
ATOM 1446 C CA . GLU A 1 184 ? 17.960 -30.798 23.776 1.00 44.00 184 GLU A CA 1
ATOM 1447 C C . GLU A 1 184 ? 17.617 -31.831 22.683 1.00 44.00 184 GLU A C 1
ATOM 1449 O O . GLU A 1 184 ? 16.549 -32.439 22.709 1.00 44.00 184 GLU A O 1
ATOM 1454 N N . VAL A 1 185 ? 18.532 -32.098 21.741 1.00 46.84 185 VAL A N 1
ATOM 1455 C CA . VAL A 1 185 ? 18.343 -33.130 20.698 1.00 46.84 185 VAL A CA 1
ATOM 1456 C C . VAL A 1 185 ? 18.966 -34.478 21.090 1.00 46.84 185 VAL A C 1
ATOM 1458 O O . VAL A 1 185 ? 18.657 -35.503 20.484 1.00 46.84 185 VAL A O 1
ATOM 1461 N N . THR A 1 186 ? 19.789 -34.538 22.143 1.00 44.56 186 THR A N 1
ATOM 1462 C CA . THR A 1 186 ? 20.425 -35.803 22.574 1.00 44.56 186 THR A CA 1
ATOM 1463 C C . THR A 1 186 ? 19.768 -36.475 23.782 1.00 44.56 186 THR A C 1
ATOM 1465 O O . THR A 1 186 ? 20.053 -37.641 24.055 1.00 44.56 186 THR A O 1
ATOM 1468 N N . SER A 1 187 ? 18.815 -35.818 24.446 1.00 48.53 187 SER A N 1
ATOM 1469 C CA . SER A 1 187 ? 18.127 -36.362 25.630 1.00 48.53 187 SER A CA 1
ATOM 1470 C C . SER A 1 187 ? 17.004 -37.356 25.309 1.00 48.53 187 SER A C 1
ATOM 1472 O O . SER A 1 187 ? 16.613 -38.128 26.176 1.00 48.53 187 SER A O 1
ATOM 1474 N N . VAL A 1 188 ? 16.491 -37.382 24.072 1.00 50.44 188 VAL A N 1
ATOM 1475 C CA . VAL A 1 188 ? 15.357 -38.254 23.683 1.00 50.44 188 VAL A CA 1
ATOM 1476 C C . VAL A 1 188 ? 15.809 -39.654 23.219 1.00 50.44 188 VAL A C 1
ATOM 1478 O O . VAL A 1 188 ? 14.980 -40.511 22.939 1.00 50.44 188 VAL A O 1
ATOM 1481 N N . LEU A 1 189 ? 17.118 -39.941 23.174 1.00 50.19 189 LEU A N 1
ATOM 1482 C CA . LEU A 1 189 ? 17.649 -41.254 22.754 1.00 50.19 189 LEU A CA 1
ATOM 1483 C C . LEU A 1 189 ? 18.422 -42.001 23.856 1.00 50.19 189 LEU A C 1
ATOM 1485 O O . LEU A 1 189 ? 19.280 -42.832 23.559 1.00 50.19 189 LEU A O 1
ATOM 1489 N N . ARG A 1 190 ? 18.129 -41.730 25.132 1.00 50.69 190 ARG A N 1
ATOM 1490 C CA . ARG A 1 190 ? 18.678 -42.496 26.264 1.00 50.69 190 ARG A CA 1
ATOM 1491 C C . ARG A 1 190 ? 17.651 -42.744 27.369 1.00 50.69 190 ARG A C 1
ATOM 1493 O O . ARG A 1 190 ? 17.909 -42.486 28.535 1.00 50.69 190 ARG A O 1
ATOM 1500 N N . GLU A 1 191 ? 16.513 -43.309 26.995 1.00 51.72 191 GLU A N 1
ATOM 1501 C CA . GLU A 1 191 ? 15.747 -44.170 27.899 1.00 51.72 191 GLU A CA 1
ATOM 1502 C C . GLU A 1 191 ? 15.348 -45.440 27.136 1.00 51.72 191 GLU A C 1
ATOM 1504 O O . GLU A 1 191 ? 14.278 -45.514 26.543 1.00 51.72 191 GLU A O 1
ATOM 1509 N N . GLU A 1 192 ? 16.257 -46.421 27.129 1.00 44.28 192 GLU A N 1
ATOM 1510 C CA . GLU A 1 192 ? 15.955 -47.859 27.051 1.00 44.28 192 GLU A CA 1
ATOM 1511 C C . GLU A 1 192 ? 16.847 -48.606 28.050 1.00 44.28 192 GLU A C 1
ATOM 1513 O O . GLU A 1 192 ? 18.058 -48.276 28.124 1.00 44.28 192 GLU A O 1
#

Radius of gyration: 26.14 Å; chains: 1; b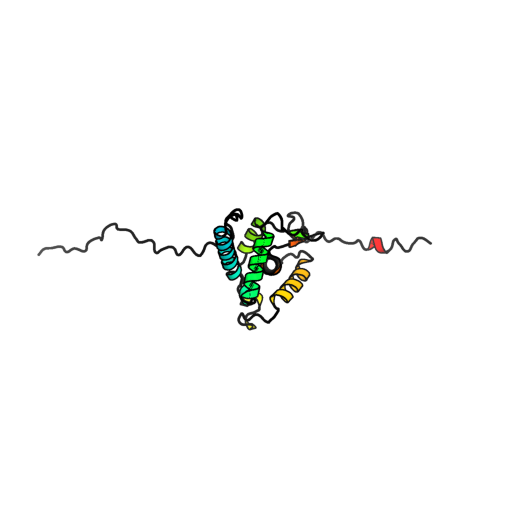ounding box: 52×123×44 Å

Secondary structure (DSSP, 8-state):
-------PPPP----------------S-SPPPPS-SHHHHHHHHHHHHHHHHTSGGGGG--HHHHHHHHHHHHHHHSGGGPPPPPTTEEEPPHHHHHHHHHH----HHHHH-GGGTT-PPTTHHHHHHHHHHHHTTS--TT-HHHHHHHHHHHHHHTSS-EEEGGGT-TT--TT------GGGGSGGG---

Sequence (192 aa):
MSAATGEEVPPKGKRKLAAFEEKPRWHWADPLPKPGTTTEDAELRKRIKAALLGFPESGALSAEQMELAIDRIIKESKPETKSVAAPGMVRLRNEQIRLWLMLKNPTGDDILGVEAGGVFPPGWIQQRALMLDARCQRKTKDDELILVDKIRIDVITKGYAEFREEYVSPDSDPDEECYVSEEEVTSVLREE